Protein AF-A0A9P7GKT2-F1 (afdb_monomer_lite)

Foldseek 3Di:
DDDDDDDDDDDDPDPDDPPCPPPPQQFFQNFGAAPVDDFDQRDFDDDFWDFAPAKWWAKEKDWQKPAAEPVCLPDPPQQNGWIWIDTAIDRTDDPQTDGDDDDPDDFFAWWKFKDWPNHTQFIDGDHHRDGRDITGGGCPPPDADQEWIKMKMWTDGPPDIGIYIDTHHYHYDFDLLAQWFWMQRPSVRFIWTAFQLSPGDDTDGADADEDDDDDPDVVSVVVVLVVCSVVRHAYAAEPAVCLLPLVVLLVRLSVPRNRSRYAAYERHEACSGSVPPLCSLLQSLLSSQVSQRHPSPQGGGRHWYEYEHARNGSSCVSNCSSGPYYDYDDDDPPFPQQADPPSRGGDDSRHRDRD

Secondary structure (DSSP, 8-state):
--PPP---------------------EETTEES-TTSPP-----PPPPPPEEEEEEEE-EEEESEESB-GGGGG-S-TTTSEEEEEE-EEEE--TTEEE----SS----EEEEEEETTEEEEEEEE-TTEEEEEEE--GGGS---SSPEEEEEEEEETTEEEEEEEEE-BPPPPPTT-----EEETTTTEEEE--TTSS----EEE-EE-PPSPPSSHHHHHHHHHHHHHTTPEEEEE-TTTTT-HHHHHHHHHHHTT-TTEEEEEEEESTTTTT--TTHHHHHHHHHHHHTTS-SSS---SS-EEEEE-SSSSSHHHHHTT-SEEEE----TTS-TTEETTTTEE--SSS----

Radius of gyration: 26.33 Å; chains: 1; bounding box: 87×42×76 Å

Sequence (355 aa):
MPPIEIIPRPLSLILVGLLAVGSTAQTWCGKHYSPDLPVVPPGGNFPIPVRFDSPQIALRCSPAIRPYLPEDVASSDTTFASIIIDAPITYSGISNAVPIKLPSTTSTGLEVRVTIDGKTLTRGTVKLNSTKTLLPFSLRNLQPRKTPYDISCTASFSTQTFHATSSLSYLPNPPSTIGSVTKMDMRTGALLARPANGKGGPYTPVFPVHPIPSFGSLTALDLVLDEMQQAGLYLMYDMRGTYQNKTSVTEQVNRIKSRPNLLLWYTADEPDGTTDPLNATSISSNLIKSLDGGDGKGGVGYHPVSLVLNCQDYFFNEYTRGADIVMQDAYTIGNNATFSTVWNTVCTKDFGDCG

pLDDT: mean 88.75, std 17.33, range [24.06, 98.81]

Organism: NCBI:txid117069

InterPro domains:
  IPR017853 Glycoside hydrolase superfamily [SSF51445] (212-332)

Structure (mmCIF, N/CA/C/O backbone):
data_AF-A0A9P7GKT2-F1
#
_entry.id   AF-A0A9P7GKT2-F1
#
loop_
_atom_site.group_PDB
_atom_site.id
_atom_site.type_symbol
_atom_site.label_atom_id
_atom_site.label_alt_id
_atom_site.label_comp_id
_atom_site.label_asym_id
_atom_site.label_entity_id
_atom_site.label_seq_id
_atom_site.pdbx_PDB_ins_code
_atom_site.Cartn_x
_atom_site.Cartn_y
_atom_site.Cartn_z
_atom_site.occupancy
_atom_site.B_iso_or_equiv
_atom_site.auth_seq_id
_atom_site.auth_comp_id
_atom_site.auth_asym_id
_atom_site.auth_atom_id
_atom_site.pdbx_PDB_model_num
ATOM 1 N N . MET A 1 1 ? 59.720 -9.390 -40.507 1.00 31.70 1 MET A N 1
ATOM 2 C CA . MET A 1 1 ? 60.664 -8.305 -40.149 1.00 31.70 1 MET A CA 1
ATOM 3 C C . MET A 1 1 ? 60.838 -7.418 -41.377 1.00 31.70 1 MET A C 1
ATOM 5 O O . MET A 1 1 ? 60.950 -8.012 -42.442 1.00 31.70 1 MET A O 1
ATOM 9 N N . PRO A 1 2 ? 60.869 -6.076 -41.277 1.00 30.03 2 PRO A N 1
ATOM 10 C CA . PRO A 1 2 ? 61.033 -5.270 -40.068 1.00 30.03 2 PRO A CA 1
ATOM 11 C C . PRO A 1 2 ? 59.832 -4.344 -39.740 1.00 30.03 2 PRO A C 1
ATOM 13 O O . PRO A 1 2 ? 58.882 -4.263 -40.517 1.00 30.03 2 PRO A O 1
ATOM 16 N N . PRO A 1 3 ? 59.863 -3.723 -38.547 1.00 25.66 3 PRO A N 1
ATOM 17 C CA . PRO A 1 3 ? 58.794 -2.937 -37.934 1.00 25.66 3 PRO A CA 1
ATOM 18 C C . PRO A 1 3 ? 58.896 -1.450 -38.304 1.00 25.66 3 PRO A C 1
ATOM 20 O O . PRO A 1 3 ? 59.963 -0.984 -38.695 1.00 25.66 3 PRO A O 1
ATOM 23 N N . ILE A 1 4 ? 57.809 -0.693 -38.126 1.00 26.69 4 ILE A N 1
ATOM 24 C CA . ILE A 1 4 ? 57.892 0.772 -38.085 1.00 26.69 4 ILE A CA 1
ATOM 25 C C . ILE A 1 4 ? 58.096 1.204 -36.634 1.00 26.69 4 ILE A C 1
ATOM 27 O O . ILE A 1 4 ? 57.380 0.788 -35.724 1.00 26.69 4 ILE A O 1
ATOM 31 N N . GLU A 1 5 ? 59.150 1.995 -36.485 1.00 24.06 5 GLU A N 1
ATOM 32 C CA . GLU A 1 5 ? 59.769 2.515 -35.279 1.00 24.06 5 GLU A CA 1
ATOM 33 C C . GLU A 1 5 ? 58.838 3.397 -34.443 1.00 24.06 5 GLU A C 1
ATOM 35 O O . GLU A 1 5 ? 58.125 4.265 -34.945 1.00 24.06 5 GLU A O 1
ATOM 40 N N . ILE A 1 6 ? 58.946 3.221 -33.128 1.00 26.34 6 ILE A N 1
ATOM 41 C CA . ILE A 1 6 ? 58.543 4.203 -32.127 1.00 26.34 6 ILE A CA 1
ATOM 42 C C . ILE A 1 6 ? 59.765 5.097 -31.880 1.00 26.34 6 ILE A C 1
ATOM 44 O O . ILE A 1 6 ? 60.781 4.618 -31.378 1.00 26.34 6 ILE A O 1
ATOM 48 N N . ILE A 1 7 ? 59.667 6.390 -32.208 1.00 26.94 7 ILE A N 1
ATOM 49 C CA . ILE A 1 7 ? 60.637 7.417 -31.789 1.00 26.94 7 ILE A CA 1
ATOM 50 C C . ILE A 1 7 ? 60.059 8.177 -30.575 1.00 26.94 7 ILE A C 1
ATOM 52 O O . ILE A 1 7 ? 58.891 8.572 -30.612 1.00 26.94 7 ILE A O 1
ATOM 56 N N . PRO A 1 8 ? 60.842 8.385 -29.495 1.00 30.66 8 PRO A N 1
ATOM 57 C CA . PRO A 1 8 ? 60.352 8.800 -28.181 1.00 30.66 8 PRO A CA 1
ATOM 58 C C . PRO A 1 8 ? 60.332 10.323 -27.990 1.00 30.66 8 PRO A C 1
ATOM 60 O O . PRO A 1 8 ? 61.144 11.046 -28.567 1.00 30.66 8 PRO A O 1
ATOM 63 N N . ARG A 1 9 ? 59.460 10.806 -27.093 1.00 25.06 9 ARG A N 1
ATOM 64 C CA . ARG A 1 9 ? 59.492 12.153 -26.488 1.00 25.06 9 ARG A CA 1
ATOM 65 C C . ARG A 1 9 ? 58.853 12.124 -25.083 1.00 25.06 9 ARG A C 1
ATOM 67 O O . ARG A 1 9 ? 58.079 11.218 -24.799 1.00 25.06 9 ARG A O 1
ATOM 74 N N . PRO A 1 10 ? 59.245 13.047 -24.189 1.00 26.20 10 PRO A N 1
ATOM 75 C CA . PRO A 1 10 ? 60.141 12.824 -23.060 1.00 26.20 10 PRO A CA 1
ATOM 76 C C . PRO A 1 10 ? 59.413 12.493 -21.745 1.00 26.20 10 PRO A C 1
ATOM 78 O O . PRO A 1 10 ? 58.220 12.738 -21.592 1.00 26.20 10 PRO A O 1
ATOM 81 N N . LEU A 1 11 ? 60.173 11.977 -20.771 1.00 30.17 11 LEU A N 1
ATOM 82 C CA . LEU A 1 11 ? 59.743 11.810 -19.381 1.00 30.17 11 LEU A CA 1
ATOM 83 C C . LEU A 1 11 ? 59.282 13.156 -18.794 1.00 30.17 11 LEU A C 1
ATOM 85 O O . LEU A 1 11 ? 60.101 14.022 -18.487 1.00 30.17 11 LEU A O 1
ATOM 89 N N . SER A 1 12 ? 57.980 13.294 -18.560 1.00 27.69 12 SER A N 1
ATOM 90 C CA . SER A 1 12 ? 57.461 14.173 -17.516 1.00 27.69 12 SER A CA 1
ATOM 91 C C . SER A 1 12 ? 57.243 13.331 -16.264 1.00 27.69 12 SER A C 1
ATOM 93 O O . SER A 1 12 ? 56.413 12.424 -16.258 1.00 27.69 12 SER A O 1
ATOM 95 N N . LEU A 1 13 ? 57.999 13.627 -15.202 1.00 30.80 13 LEU A N 1
ATOM 96 C CA . LEU A 1 13 ? 57.676 13.172 -13.852 1.00 30.80 13 LEU A CA 1
ATOM 97 C C . LEU A 1 13 ? 56.303 13.748 -13.479 1.00 30.80 13 LEU A C 1
ATOM 99 O O . LEU A 1 13 ? 56.191 14.924 -13.140 1.00 30.80 13 LEU A O 1
ATOM 103 N N . ILE A 1 14 ? 55.264 12.920 -13.541 1.00 32.44 14 ILE A N 1
ATOM 104 C CA . ILE A 1 14 ? 54.004 13.187 -12.854 1.00 32.44 14 ILE A CA 1
ATOM 105 C C . ILE A 1 14 ? 54.087 12.458 -11.521 1.00 32.44 14 ILE A C 1
ATOM 107 O O . ILE A 1 14 ? 54.104 11.230 -11.455 1.00 32.44 14 ILE A O 1
ATOM 111 N N . LEU A 1 15 ? 54.187 13.248 -10.457 1.00 31.09 15 LEU A N 1
ATOM 112 C CA . LEU A 1 15 ? 54.040 12.809 -9.082 1.00 31.09 15 LEU A CA 1
ATOM 113 C C . LEU A 1 15 ? 52.613 12.258 -8.921 1.00 31.09 15 LEU A C 1
ATOM 115 O O . LEU A 1 15 ? 51.658 13.021 -8.786 1.00 31.09 15 LEU A O 1
ATOM 119 N N . VAL A 1 16 ? 52.452 10.936 -8.996 1.00 33.66 16 VAL A N 1
ATOM 120 C CA . VAL A 1 16 ? 51.185 10.271 -8.675 1.00 33.66 16 VAL A CA 1
ATOM 121 C C . VAL A 1 16 ? 51.013 10.348 -7.164 1.00 33.66 16 VAL A C 1
ATOM 123 O O . VAL A 1 16 ? 51.575 9.554 -6.413 1.00 33.66 16 VAL A O 1
ATOM 126 N N . GLY A 1 17 ? 50.244 11.333 -6.706 1.00 32.91 17 GLY A N 1
ATOM 127 C CA . GLY A 1 17 ? 49.605 11.233 -5.404 1.00 32.91 17 GLY A CA 1
ATOM 128 C C . GLY A 1 17 ? 48.661 10.037 -5.451 1.00 32.91 17 GLY A C 1
ATOM 129 O O . GLY A 1 17 ? 47.700 10.053 -6.220 1.00 32.91 17 GLY A O 1
ATOM 130 N N . LEU A 1 18 ? 48.943 8.993 -4.666 1.00 33.16 18 LEU A N 1
ATOM 131 C CA . LEU A 1 18 ? 47.962 7.952 -4.376 1.00 33.16 18 LEU A CA 1
ATOM 132 C C . LEU A 1 18 ? 46.788 8.610 -3.641 1.00 33.16 18 LEU A C 1
ATOM 134 O O . LEU A 1 18 ? 46.761 8.690 -2.415 1.00 33.16 18 LEU A O 1
ATOM 138 N N . LEU A 1 19 ? 45.798 9.079 -4.394 1.00 31.92 19 LEU A N 1
ATOM 139 C CA . LEU A 1 19 ? 44.436 9.096 -3.900 1.00 31.92 19 LEU A CA 1
ATOM 140 C C . LEU A 1 19 ? 44.004 7.635 -3.891 1.00 31.92 19 LEU A C 1
ATOM 142 O O . LEU A 1 19 ? 43.725 7.053 -4.938 1.00 31.92 19 LEU A O 1
ATOM 146 N N . ALA A 1 20 ? 44.011 7.031 -2.705 1.00 31.72 20 ALA A N 1
ATOM 147 C CA . ALA A 1 20 ? 43.281 5.804 -2.458 1.00 31.72 20 ALA A CA 1
ATOM 148 C C . ALA A 1 20 ? 41.798 6.102 -2.711 1.00 31.72 20 ALA A C 1
ATOM 150 O O . ALA A 1 20 ? 41.058 6.499 -1.815 1.00 31.72 20 ALA A O 1
ATOM 151 N N . VAL A 1 21 ? 41.371 5.958 -3.964 1.00 32.78 21 VAL A N 1
ATOM 152 C CA . VAL A 1 21 ? 39.971 5.726 -4.285 1.00 32.78 21 VAL A CA 1
ATOM 153 C C . VAL A 1 21 ? 39.705 4.339 -3.726 1.00 32.78 21 VAL A C 1
ATOM 155 O O . VAL A 1 21 ? 40.017 3.333 -4.360 1.00 32.78 21 VAL A O 1
ATOM 158 N N . GLY A 1 22 ? 39.256 4.278 -2.472 1.00 31.19 22 GLY A N 1
ATOM 159 C CA . GLY A 1 22 ? 38.760 3.032 -1.918 1.00 31.19 22 GLY A CA 1
ATOM 160 C C . GLY A 1 22 ? 37.707 2.513 -2.886 1.00 31.19 22 GLY A C 1
ATOM 161 O O . GLY A 1 22 ? 36.734 3.217 -3.155 1.00 31.19 22 GLY A O 1
ATOM 162 N N . SER A 1 23 ? 37.914 1.318 -3.448 1.00 36.62 23 SER A N 1
ATOM 163 C CA . SER A 1 23 ? 36.783 0.567 -3.984 1.00 36.62 23 SER A CA 1
ATOM 164 C C . SER A 1 23 ? 35.776 0.517 -2.851 1.00 36.62 23 SER A C 1
ATOM 166 O O . SER A 1 23 ? 36.084 -0.034 -1.792 1.00 36.62 23 SER A O 1
ATOM 168 N N . THR A 1 24 ? 34.619 1.154 -3.019 1.00 45.53 24 THR A N 1
ATOM 169 C CA . THR A 1 24 ? 33.505 0.913 -2.115 1.00 45.53 24 THR A CA 1
ATOM 170 C C . THR A 1 24 ? 33.197 -0.557 -2.291 1.00 45.53 24 THR A C 1
ATOM 172 O O . THR A 1 24 ? 32.684 -0.971 -3.330 1.00 45.53 24 THR A O 1
ATOM 175 N N . ALA A 1 25 ? 33.649 -1.356 -1.333 1.00 57.72 25 ALA A N 1
ATOM 176 C CA . ALA A 1 25 ? 33.368 -2.768 -1.299 1.00 57.72 25 ALA A CA 1
ATOM 177 C C . ALA A 1 25 ? 31.860 -2.932 -1.467 1.00 57.72 25 ALA A C 1
ATOM 179 O O . ALA A 1 25 ? 31.100 -2.354 -0.692 1.00 57.72 25 ALA A O 1
ATOM 180 N N . GLN A 1 26 ? 31.438 -3.641 -2.513 1.00 70.81 26 GLN A N 1
ATOM 181 C CA . GLN A 1 26 ? 30.019 -3.823 -2.768 1.00 70.81 26 GLN A CA 1
ATOM 182 C C . GLN A 1 26 ? 29.409 -4.563 -1.577 1.00 70.81 26 GLN A C 1
ATOM 184 O O . GLN A 1 26 ? 29.946 -5.574 -1.103 1.00 70.81 26 GLN A O 1
ATOM 189 N N . THR A 1 27 ? 28.342 -3.978 -1.049 1.00 80.50 27 THR A N 1
ATOM 190 C CA . THR A 1 27 ? 27.576 -4.515 0.066 1.00 80.50 27 THR A CA 1
ATOM 191 C C . THR A 1 27 ? 26.153 -4.786 -0.370 1.00 80.50 27 THR A C 1
ATOM 193 O O . THR A 1 27 ? 25.615 -4.028 -1.174 1.00 80.50 27 THR A O 1
ATOM 196 N N . TRP A 1 28 ? 25.539 -5.784 0.251 1.00 84.31 28 TRP A N 1
ATOM 197 C CA . TRP A 1 28 ? 24.109 -6.050 0.165 1.00 84.31 28 TRP A CA 1
ATOM 198 C C . TRP A 1 28 ? 23.532 -6.196 1.557 1.00 84.31 28 TRP A C 1
ATOM 200 O O . TRP A 1 28 ? 24.096 -6.925 2.375 1.00 84.31 28 TRP A O 1
ATOM 210 N N . CYS A 1 29 ? 22.479 -5.446 1.882 1.00 84.69 29 CYS A N 1
ATOM 211 C CA . CYS A 1 29 ? 21.975 -5.351 3.258 1.00 84.69 29 CYS A CA 1
ATOM 212 C C . CYS A 1 29 ? 23.074 -4.936 4.271 1.00 84.69 29 CYS A C 1
ATOM 214 O O . CYS A 1 29 ? 23.096 -5.387 5.420 1.00 84.69 29 CYS A O 1
ATOM 216 N N . GLY A 1 30 ? 24.058 -4.141 3.825 1.00 82.69 30 GLY A N 1
ATOM 217 C CA . GLY A 1 30 ? 25.243 -3.747 4.601 1.00 82.69 30 GLY A CA 1
ATOM 218 C C . GLY A 1 30 ? 26.343 -4.813 4.750 1.00 82.69 30 GLY A C 1
ATOM 219 O O . GLY A 1 30 ? 27.384 -4.521 5.336 1.00 82.69 30 GLY A O 1
ATOM 220 N N . LYS A 1 31 ? 26.156 -6.023 4.216 1.00 84.19 31 LYS A N 1
ATOM 221 C CA . LYS A 1 31 ? 27.100 -7.149 4.286 1.00 84.19 31 LYS A CA 1
ATOM 222 C C . LYS A 1 31 ? 27.997 -7.194 3.050 1.00 84.19 31 LYS A C 1
ATOM 224 O O . LYS A 1 31 ? 27.518 -6.995 1.940 1.00 84.19 31 LYS A O 1
ATOM 229 N N . HIS A 1 32 ? 29.284 -7.491 3.211 1.00 86.25 32 HIS A N 1
ATOM 230 C CA . HIS A 1 32 ? 30.224 -7.570 2.088 1.00 86.25 32 HIS A CA 1
ATOM 231 C C . HIS A 1 32 ? 30.106 -8.870 1.275 1.00 86.25 32 HIS A C 1
ATOM 233 O O . HIS A 1 32 ? 29.846 -9.947 1.813 1.00 86.25 32 HIS A O 1
ATOM 239 N N . TYR A 1 33 ? 30.377 -8.785 -0.032 1.00 84.00 33 TYR A N 1
ATOM 240 C CA . TYR A 1 33 ? 30.358 -9.950 -0.927 1.00 84.00 33 TYR A CA 1
ATOM 241 C C . TYR A 1 33 ? 31.567 -10.872 -0.812 1.00 84.00 33 TYR A C 1
ATOM 243 O O . TYR A 1 33 ? 31.411 -12.084 -0.955 1.00 84.00 33 TYR A O 1
ATOM 251 N N . SER A 1 34 ? 32.760 -10.314 -0.588 1.00 80.94 34 SER A N 1
ATOM 252 C CA . SER A 1 34 ? 34.011 -11.077 -0.592 1.00 80.94 34 SER A CA 1
ATOM 253 C C . SER A 1 34 ? 34.473 -11.422 0.827 1.00 80.94 34 SER A C 1
ATOM 255 O O . SER A 1 34 ? 34.453 -10.535 1.682 1.00 80.94 34 SER A O 1
ATOM 257 N N . PRO A 1 35 ? 34.960 -12.657 1.069 1.00 79.81 35 PRO A N 1
ATOM 258 C CA . PRO A 1 35 ? 35.576 -13.044 2.339 1.00 79.81 35 PRO A CA 1
ATOM 259 C C . PRO A 1 35 ? 36.895 -12.314 2.636 1.00 79.81 35 PRO A C 1
ATOM 261 O O . PRO A 1 35 ? 37.342 -12.316 3.779 1.00 79.81 35 PRO A O 1
ATOM 264 N N . ASP A 1 36 ? 37.512 -11.677 1.635 1.00 85.19 36 ASP A N 1
ATOM 265 C CA . ASP A 1 36 ? 38.731 -10.874 1.820 1.00 85.19 36 ASP A CA 1
ATOM 266 C C . ASP A 1 36 ? 38.447 -9.508 2.471 1.00 85.19 36 ASP A C 1
ATOM 268 O O . ASP A 1 36 ? 39.366 -8.759 2.810 1.00 85.19 36 ASP A O 1
ATOM 272 N N . LEU A 1 37 ? 37.168 -9.158 2.623 1.00 85.06 37 LEU A N 1
ATOM 273 C CA . LEU A 1 37 ? 36.716 -7.936 3.273 1.00 85.06 37 LEU A CA 1
ATOM 274 C C . LEU A 1 37 ? 36.336 -8.207 4.736 1.00 85.06 37 LEU A C 1
ATOM 276 O O . LEU A 1 37 ? 36.053 -9.346 5.106 1.00 85.06 37 LEU A O 1
ATOM 280 N N . PRO A 1 38 ? 36.307 -7.174 5.597 1.00 86.62 38 PRO A N 1
ATOM 281 C CA . PRO A 1 38 ? 35.875 -7.340 6.979 1.00 86.62 38 PRO A CA 1
ATOM 282 C C . PRO A 1 38 ? 34.460 -7.914 7.070 1.00 86.62 38 PRO A C 1
ATOM 284 O O . PRO A 1 38 ? 33.594 -7.580 6.269 1.00 86.62 38 PRO A O 1
ATOM 287 N N . VAL A 1 39 ? 34.190 -8.725 8.091 1.00 84.31 39 VAL A N 1
ATOM 288 C CA . VAL A 1 39 ? 32.812 -9.122 8.397 1.00 84.31 39 VAL A CA 1
ATOM 289 C C . VAL A 1 39 ? 32.059 -7.902 8.918 1.00 84.31 39 VAL A C 1
ATOM 291 O O . VAL A 1 39 ? 32.431 -7.327 9.943 1.00 84.31 39 VAL A O 1
ATOM 294 N N . VAL A 1 40 ? 30.967 -7.547 8.246 1.00 82.31 40 VAL A N 1
ATOM 295 C CA . VAL A 1 40 ? 29.944 -6.653 8.790 1.00 82.31 40 VAL A CA 1
ATOM 296 C C . VAL A 1 40 ? 28.764 -7.542 9.165 1.00 82.31 40 VAL A C 1
ATOM 298 O O . VAL A 1 40 ? 28.146 -8.106 8.260 1.00 82.31 40 VAL A O 1
ATOM 301 N N . PRO A 1 41 ? 28.468 -7.733 10.469 1.00 70.94 41 PRO A N 1
ATOM 302 C CA . PRO A 1 41 ? 27.333 -8.544 10.883 1.00 70.94 41 PRO A CA 1
ATOM 303 C C . PRO A 1 41 ? 26.072 -8.052 10.168 1.00 70.94 41 PRO A C 1
ATOM 305 O O . PRO A 1 41 ? 25.760 -6.862 10.286 1.00 70.94 41 PRO A O 1
ATOM 308 N N . PRO A 1 42 ? 25.363 -8.915 9.416 1.00 64.31 42 PRO A N 1
ATOM 309 C CA . PRO A 1 42 ? 24.182 -8.477 8.699 1.00 64.31 42 PRO A CA 1
ATOM 310 C C . PRO A 1 42 ? 23.162 -7.958 9.709 1.00 64.31 42 PRO A C 1
ATOM 312 O O . PRO A 1 42 ? 22.799 -8.638 10.677 1.00 64.31 42 PRO A O 1
ATOM 315 N N . GLY A 1 43 ? 22.742 -6.715 9.494 1.00 67.56 43 GLY A N 1
ATOM 316 C CA . GLY A 1 43 ? 21.609 -6.144 10.195 1.00 67.56 43 GLY A CA 1
ATOM 317 C C . GLY A 1 43 ? 20.308 -6.800 9.742 1.00 67.56 43 GLY A C 1
ATOM 318 O O . GLY A 1 43 ? 20.283 -7.757 8.972 1.00 67.56 43 GLY A O 1
ATOM 319 N N . GLY A 1 44 ? 19.200 -6.260 10.227 1.00 71.50 44 GLY A N 1
ATOM 320 C CA . GLY A 1 44 ? 17.898 -6.605 9.692 1.00 71.50 44 GLY A CA 1
ATOM 321 C C . GLY A 1 44 ? 17.356 -7.970 10.079 1.00 71.50 44 GLY A C 1
ATOM 322 O O . GLY A 1 44 ? 16.630 -8.572 9.311 1.00 71.50 44 GLY A O 1
ATOM 323 N N . ASN A 1 45 ? 17.627 -8.449 11.288 1.00 76.31 45 ASN A N 1
ATOM 324 C CA . ASN A 1 45 ? 16.706 -9.408 11.891 1.00 76.31 45 ASN A CA 1
ATOM 325 C C . ASN A 1 45 ? 15.583 -8.625 12.568 1.00 76.31 45 ASN A C 1
ATOM 327 O O . ASN A 1 45 ? 15.879 -7.714 13.343 1.00 76.31 45 ASN A O 1
ATOM 331 N N . PHE A 1 46 ? 14.326 -9.017 12.346 1.00 82.62 46 PHE A N 1
ATOM 332 C CA . PHE A 1 46 ? 13.227 -8.453 13.126 1.00 82.62 46 PHE A CA 1
ATOM 333 C C . PHE A 1 46 ? 13.468 -8.717 14.620 1.00 82.62 46 PHE A C 1
ATOM 335 O O . PHE A 1 46 ? 13.805 -9.849 14.995 1.00 82.62 46 PHE A O 1
ATOM 342 N N . PRO A 1 47 ? 13.281 -7.715 15.496 1.00 83.12 47 PRO A N 1
ATOM 343 C CA . PRO A 1 47 ? 13.429 -7.922 16.924 1.00 83.12 47 PRO A CA 1
ATOM 344 C C . PRO A 1 47 ? 12.399 -8.941 17.414 1.00 83.12 47 PRO A C 1
ATOM 346 O O . PRO A 1 47 ? 11.230 -8.910 17.022 1.00 83.12 47 PRO A O 1
ATOM 349 N N . ILE A 1 48 ? 12.820 -9.829 18.317 1.00 88.06 48 ILE A N 1
ATOM 350 C CA . ILE A 1 48 ? 11.890 -10.731 19.001 1.00 88.06 48 ILE A CA 1
ATOM 351 C C . ILE A 1 48 ? 10.924 -9.863 19.821 1.00 88.06 48 ILE A C 1
ATOM 353 O O . ILE A 1 48 ? 11.384 -9.095 20.672 1.00 88.06 48 ILE A O 1
ATOM 357 N N . PRO A 1 49 ? 9.598 -9.975 19.610 1.00 90.81 49 PRO A N 1
ATOM 358 C CA . PRO A 1 49 ? 8.631 -9.213 20.384 1.00 90.81 49 PRO A CA 1
ATOM 359 C C . PRO A 1 49 ? 8.787 -9.458 21.887 1.00 90.81 49 PRO A C 1
ATOM 361 O O . PRO A 1 49 ? 8.880 -10.605 22.334 1.00 90.81 49 PRO A O 1
ATOM 364 N N . VAL A 1 50 ? 8.757 -8.381 22.678 1.00 94.00 50 VAL A N 1
ATOM 365 C CA . VAL A 1 50 ? 8.726 -8.462 24.148 1.00 94.00 50 VAL A CA 1
ATOM 366 C C . VAL A 1 50 ? 7.529 -9.308 24.584 1.00 94.00 50 VAL A C 1
ATOM 368 O O . VAL A 1 50 ? 6.451 -9.196 24.005 1.00 94.00 50 VAL A O 1
ATOM 371 N N . ARG A 1 51 ? 7.693 -10.154 25.603 1.00 97.19 51 ARG A N 1
ATOM 372 C CA . ARG A 1 51 ? 6.584 -10.909 26.202 1.00 97.19 51 ARG A CA 1
ATOM 373 C C . ARG A 1 51 ? 6.083 -10.227 27.469 1.00 97.19 51 ARG A C 1
ATOM 375 O O . ARG A 1 51 ? 6.869 -9.643 28.207 1.00 97.19 51 ARG A O 1
ATOM 382 N N . PHE A 1 52 ? 4.783 -10.331 27.713 1.00 96.56 52 PHE A N 1
ATOM 383 C CA . PHE A 1 52 ? 4.121 -9.796 28.897 1.00 96.56 52 PHE A CA 1
ATOM 384 C C . PHE A 1 52 ? 3.472 -10.922 29.698 1.00 96.56 52 PHE A C 1
ATOM 386 O O . PHE A 1 52 ? 2.892 -11.834 29.115 1.00 96.56 52 PHE A O 1
ATOM 393 N N . ASP A 1 53 ? 3.483 -10.806 31.026 1.00 96.69 53 ASP A N 1
ATOM 394 C CA . ASP A 1 53 ? 2.796 -11.749 31.925 1.00 96.69 53 ASP A CA 1
ATOM 395 C C . ASP A 1 53 ? 1.296 -11.439 32.082 1.00 96.69 53 ASP A C 1
ATOM 397 O O . ASP A 1 53 ? 0.536 -12.212 32.663 1.00 96.69 53 ASP A O 1
ATOM 401 N N . SER A 1 54 ? 0.849 -10.291 31.562 1.00 95.56 54 SER A N 1
ATOM 402 C CA . SER A 1 54 ? -0.536 -9.819 31.631 1.00 95.56 54 SER A CA 1
ATOM 403 C C . SER A 1 54 ? -1.092 -9.517 30.236 1.00 95.56 54 SER A C 1
ATOM 405 O O . SER A 1 54 ? -0.330 -9.112 29.348 1.00 95.56 54 SER A O 1
ATOM 407 N N . PRO A 1 55 ? -2.410 -9.697 30.021 1.00 95.88 55 PRO A N 1
ATOM 408 C CA . PRO A 1 55 ? -3.015 -9.501 28.713 1.00 95.88 55 PRO A CA 1
ATOM 409 C C . PRO A 1 55 ? -2.919 -8.040 28.267 1.00 95.88 55 PRO A C 1
ATOM 411 O O . PRO A 1 55 ? -3.205 -7.105 29.020 1.00 95.88 55 PRO A O 1
ATOM 414 N N . GLN A 1 56 ? -2.559 -7.862 27.002 1.00 97.31 56 GLN A N 1
ATOM 415 C CA . GLN A 1 56 ? -2.595 -6.591 26.293 1.00 97.31 56 GLN A CA 1
ATOM 416 C C . GLN A 1 56 ? -3.713 -6.621 25.251 1.00 97.31 56 GLN A C 1
ATOM 418 O O . GLN A 1 56 ? -4.042 -7.681 24.724 1.00 97.31 56 GLN A O 1
ATOM 423 N N . ILE A 1 57 ? -4.257 -5.460 24.905 1.00 96.69 57 ILE A N 1
ATOM 424 C CA . ILE A 1 57 ? -5.117 -5.266 23.736 1.00 96.69 57 ILE A CA 1
ATOM 425 C C . ILE A 1 57 ? -4.375 -4.414 22.711 1.00 96.69 57 ILE A C 1
ATOM 427 O O . ILE A 1 57 ? -3.773 -3.406 23.073 1.00 96.69 57 ILE A O 1
ATOM 431 N N . ALA A 1 58 ? -4.430 -4.794 21.436 1.00 96.94 58 ALA A N 1
ATOM 432 C CA . ALA A 1 58 ? -3.870 -3.990 20.350 1.00 96.94 58 ALA A CA 1
ATOM 433 C C . ALA A 1 58 ? -4.981 -3.500 19.421 1.00 96.94 58 ALA A C 1
ATOM 435 O O . ALA A 1 58 ? -5.266 -4.126 18.403 1.00 96.94 58 ALA A O 1
ATOM 436 N N . LEU A 1 59 ? -5.627 -2.388 19.785 1.00 97.88 59 LEU A N 1
ATOM 437 C CA . LEU A 1 59 ? -6.675 -1.799 18.953 1.00 97.88 59 LEU A CA 1
ATOM 438 C C . LEU A 1 59 ? -6.075 -1.323 17.625 1.00 97.88 59 LEU A C 1
ATOM 440 O O . LEU A 1 59 ? -5.095 -0.579 17.612 1.00 97.88 59 LEU A O 1
ATOM 444 N N . ARG A 1 60 ? -6.680 -1.703 16.504 1.00 97.44 60 ARG A N 1
ATOM 445 C CA . ARG A 1 60 ? -6.335 -1.169 15.181 1.00 97.44 60 ARG A CA 1
ATOM 446 C C . ARG A 1 60 ? -7.604 -0.836 14.430 1.00 97.44 60 ARG A C 1
ATOM 448 O O . ARG A 1 60 ? -8.639 -1.471 14.629 1.00 97.44 60 ARG A O 1
ATOM 455 N N . CYS A 1 61 ? -7.509 0.155 13.556 1.00 97.44 61 CYS A N 1
ATOM 456 C CA . CYS A 1 61 ? -8.586 0.452 12.638 1.00 97.44 61 CYS A CA 1
ATOM 457 C C . CYS A 1 61 ? -8.068 0.881 11.271 1.00 97.44 61 CYS A C 1
ATOM 459 O O . CYS A 1 61 ? -7.004 1.487 11.152 1.00 97.44 61 CYS A O 1
ATOM 461 N N . SER A 1 62 ? -8.819 0.544 10.228 1.00 97.06 62 SER A N 1
ATOM 462 C CA . SER A 1 62 ? -8.497 0.916 8.852 1.00 97.06 62 SER A CA 1
ATOM 463 C C . SER A 1 62 ? -9.766 0.911 8.000 1.00 97.06 62 SER A C 1
ATOM 465 O O . SER A 1 62 ? -10.661 0.106 8.267 1.00 97.06 62 SER A O 1
ATOM 467 N N . PRO A 1 63 ? -9.905 1.783 6.991 1.00 97.81 63 PRO A N 1
ATOM 468 C CA . PRO A 1 63 ? -10.999 1.660 6.038 1.00 97.81 63 PRO A CA 1
ATOM 469 C C . PRO A 1 63 ? -10.937 0.329 5.276 1.00 97.81 63 PRO A C 1
ATOM 471 O O . PRO A 1 63 ? -9.862 -0.154 4.936 1.00 97.81 63 PRO A O 1
ATOM 474 N N . ALA A 1 64 ? -12.100 -0.248 4.975 1.00 97.88 64 ALA A N 1
ATOM 475 C CA . ALA A 1 64 ? -12.192 -1.511 4.247 1.00 97.88 64 ALA A CA 1
ATOM 476 C C . ALA A 1 64 ? -11.674 -1.417 2.806 1.00 97.88 64 ALA A C 1
ATOM 478 O O . ALA A 1 64 ? -11.083 -2.370 2.309 1.00 97.88 64 ALA A O 1
ATOM 479 N N . ILE A 1 65 ? -11.872 -0.270 2.157 1.00 98.19 65 ILE A N 1
ATOM 480 C CA . ILE A 1 65 ? -11.458 -0.009 0.780 1.00 98.19 65 ILE A CA 1
ATOM 481 C C . ILE A 1 65 ? -10.527 1.203 0.741 1.00 98.19 65 ILE A C 1
ATOM 483 O O . ILE A 1 65 ? -10.750 2.198 1.439 1.00 98.19 65 ILE A O 1
ATOM 487 N N . ARG A 1 66 ? -9.498 1.139 -0.109 1.00 97.06 66 ARG A N 1
ATOM 488 C CA . ARG A 1 66 ? -8.556 2.239 -0.352 1.00 97.06 66 ARG A CA 1
ATOM 489 C C . ARG A 1 66 ? -8.213 2.350 -1.850 1.00 97.06 66 ARG A C 1
ATOM 491 O O . ARG A 1 66 ? -7.606 1.411 -2.357 1.00 97.06 66 ARG A O 1
ATOM 498 N N . PRO A 1 67 ? -8.516 3.464 -2.550 1.00 98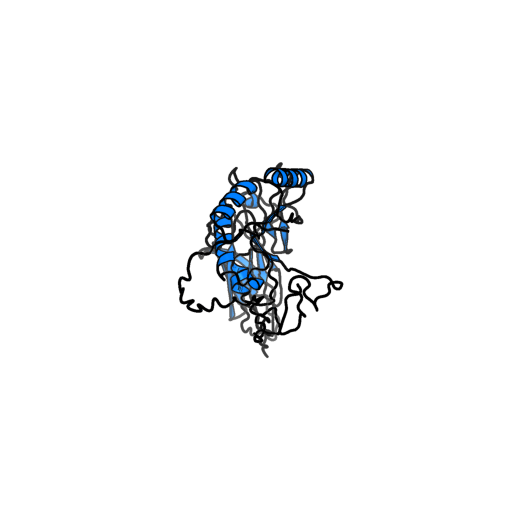.19 67 PRO A N 1
ATOM 499 C CA . PRO A 1 67 ? -9.358 4.590 -2.137 1.00 98.19 67 PRO A CA 1
ATOM 500 C C . PRO A 1 67 ? -10.861 4.345 -2.379 1.00 98.19 67 PRO A C 1
ATOM 502 O O . PRO A 1 67 ? -11.263 3.564 -3.248 1.00 98.19 67 PRO A O 1
ATOM 505 N N . TYR A 1 68 ? -11.699 5.093 -1.660 1.00 98.50 68 TYR A N 1
ATOM 506 C CA . TYR A 1 68 ? -13.086 5.322 -2.069 1.00 98.50 68 TYR A CA 1
ATOM 507 C C . TYR A 1 68 ? -13.159 6.381 -3.180 1.00 98.50 68 TYR A C 1
ATOM 509 O O . TYR A 1 68 ? -12.317 7.279 -3.248 1.00 98.50 68 TYR A O 1
ATOM 517 N N . LEU A 1 69 ? -14.200 6.298 -4.008 1.00 98.38 69 LEU A N 1
ATOM 518 C CA . LEU A 1 69 ? -14.548 7.220 -5.092 1.00 98.38 69 LEU A CA 1
ATOM 519 C C . LEU A 1 69 ? -16.010 7.677 -4.969 1.00 98.38 69 LEU A C 1
ATOM 521 O O . LEU A 1 69 ? -16.801 6.996 -4.314 1.00 98.38 69 LEU A O 1
ATOM 525 N N . PRO A 1 70 ? -16.417 8.800 -5.594 1.00 98.06 70 PRO A N 1
ATOM 526 C CA . PRO A 1 70 ? -17.780 9.329 -5.473 1.00 98.06 70 PRO A CA 1
ATOM 527 C C . PRO A 1 70 ? -18.876 8.336 -5.878 1.00 98.06 70 PRO A C 1
ATOM 529 O O . PRO A 1 70 ? -19.958 8.334 -5.296 1.00 98.06 70 PRO A O 1
ATOM 532 N N . GLU A 1 71 ? -18.588 7.455 -6.834 1.00 96.19 71 GLU A N 1
ATOM 533 C CA . GLU A 1 71 ? -19.490 6.378 -7.255 1.00 96.19 71 GLU A CA 1
ATOM 534 C C . GLU A 1 71 ? -19.804 5.356 -6.148 1.00 96.19 71 GLU A C 1
ATOM 536 O O . GLU A 1 71 ? -20.888 4.773 -6.145 1.00 96.19 71 GLU A O 1
ATOM 541 N N . ASP A 1 72 ? -18.926 5.198 -5.154 1.00 97.38 72 ASP A N 1
ATOM 542 C CA . ASP A 1 72 ? -19.120 4.245 -4.055 1.00 97.38 72 ASP A CA 1
ATOM 543 C C . ASP A 1 72 ? -20.243 4.672 -3.096 1.00 97.38 72 ASP A C 1
ATOM 545 O O . ASP A 1 72 ? -20.773 3.851 -2.347 1.00 97.38 72 ASP A O 1
ATOM 549 N N . VAL A 1 73 ? -20.658 5.946 -3.133 1.00 96.25 73 VAL A N 1
ATOM 550 C CA . VAL A 1 73 ? -21.815 6.459 -2.373 1.00 96.25 73 VAL A CA 1
ATOM 551 C C . VAL A 1 73 ? -23.104 5.706 -2.730 1.00 96.25 73 VAL A C 1
ATOM 553 O O . VAL A 1 73 ? -24.022 5.619 -1.909 1.00 96.25 73 VAL A O 1
ATOM 556 N N . ALA A 1 74 ? -23.181 5.188 -3.957 1.00 91.62 74 ALA A N 1
ATOM 557 C CA . ALA A 1 74 ? -24.327 4.457 -4.481 1.00 91.62 74 ALA A CA 1
ATOM 558 C C . ALA A 1 74 ? -24.211 2.930 -4.313 1.00 91.62 74 ALA A C 1
ATOM 560 O O . ALA A 1 74 ? -25.068 2.213 -4.827 1.00 91.62 74 ALA A O 1
ATOM 561 N N . SER A 1 75 ? -23.185 2.423 -3.614 1.00 91.62 75 SER A N 1
ATOM 562 C CA . SER A 1 75 ? -23.025 0.981 -3.397 1.00 91.62 75 SER A CA 1
ATOM 563 C C . SER A 1 75 ? -24.249 0.377 -2.702 1.00 91.62 75 SER A C 1
ATOM 565 O O . SER A 1 75 ? -24.731 0.896 -1.694 1.00 91.62 75 SER A O 1
ATOM 567 N N . SER A 1 76 ? -24.738 -0.746 -3.232 1.00 89.50 76 SER A N 1
ATOM 568 C CA . SER A 1 76 ? -25.805 -1.541 -2.616 1.00 89.50 76 SER A CA 1
ATOM 569 C C . SER A 1 76 ? -25.300 -2.443 -1.486 1.00 89.50 76 SER A C 1
ATOM 571 O O . SER A 1 76 ? -26.100 -2.918 -0.683 1.00 89.50 76 SER A O 1
ATOM 573 N N . ASP A 1 77 ? -23.989 -2.694 -1.418 1.00 92.75 77 ASP A N 1
ATOM 574 C CA . ASP A 1 77 ? -23.361 -3.404 -0.303 1.00 92.75 77 ASP A CA 1
ATOM 575 C C . ASP A 1 77 ? -23.164 -2.427 0.861 1.00 92.75 77 ASP A C 1
ATOM 577 O O . ASP A 1 77 ? -22.269 -1.577 0.852 1.00 92.75 77 ASP A O 1
ATOM 581 N N . THR A 1 78 ? -24.001 -2.571 1.889 1.00 88.38 78 THR A N 1
ATOM 582 C CA . THR A 1 78 ? -23.978 -1.736 3.098 1.00 88.38 78 THR A CA 1
ATOM 583 C C . THR A 1 78 ? -22.698 -1.893 3.913 1.00 88.38 78 THR A C 1
ATOM 585 O O . THR A 1 78 ? -22.437 -1.072 4.788 1.00 88.38 78 THR A O 1
ATOM 588 N N . THR A 1 79 ? -21.885 -2.912 3.630 1.00 91.69 79 THR A N 1
ATOM 589 C CA . THR A 1 79 ? -20.599 -3.157 4.286 1.00 91.69 79 THR A CA 1
ATOM 590 C C . THR A 1 79 ? -19.405 -2.676 3.463 1.00 91.69 79 THR A C 1
ATOM 592 O O . THR A 1 79 ? -18.284 -2.681 3.977 1.00 91.69 79 THR A O 1
ATOM 595 N N . PHE A 1 80 ? -19.620 -2.212 2.225 1.00 95.44 80 PHE A N 1
ATOM 596 C CA . PHE A 1 80 ? -18.552 -1.752 1.336 1.00 95.44 80 PHE A CA 1
ATOM 597 C C . PHE A 1 80 ? -17.776 -0.578 1.943 1.00 95.44 80 PHE A C 1
ATOM 599 O O . PHE A 1 80 ? -16.554 -0.631 2.072 1.00 95.44 80 PHE A O 1
ATOM 606 N N . ALA A 1 81 ? -18.498 0.460 2.376 1.00 97.56 81 ALA A N 1
ATOM 607 C CA . ALA A 1 81 ? -17.939 1.565 3.144 1.00 97.56 81 ALA A CA 1
ATOM 608 C C . ALA A 1 81 ? -17.964 1.223 4.638 1.00 97.56 81 ALA A C 1
ATOM 610 O O . ALA A 1 81 ? -18.928 1.511 5.346 1.00 97.56 81 ALA A O 1
ATOM 611 N N . SER A 1 82 ? -16.892 0.594 5.117 1.00 98.25 82 SER A N 1
ATOM 612 C CA . SER A 1 82 ? -16.733 0.227 6.527 1.00 98.25 82 SER A CA 1
ATOM 613 C C . SER A 1 82 ? -15.364 0.608 7.067 1.00 98.25 82 SER A C 1
ATOM 615 O O . SER A 1 82 ? -14.392 0.741 6.320 1.00 98.25 82 SER A O 1
ATOM 617 N N . ILE A 1 83 ? -15.286 0.739 8.387 1.00 98.56 83 ILE A N 1
ATOM 618 C CA . ILE A 1 83 ? -14.031 0.695 9.129 1.00 98.56 83 ILE A CA 1
ATOM 619 C C . ILE A 1 83 ? -13.864 -0.722 9.672 1.00 98.56 83 ILE A C 1
ATOM 621 O O . ILE A 1 83 ? -14.741 -1.234 10.365 1.00 98.56 83 ILE A O 1
ATOM 625 N N . ILE A 1 84 ? -12.746 -1.354 9.340 1.00 98.38 84 ILE A N 1
ATOM 626 C CA . ILE A 1 84 ? -12.304 -2.614 9.925 1.00 98.38 84 ILE A CA 1
ATOM 627 C C . ILE A 1 84 ? -11.727 -2.301 11.302 1.00 98.38 84 ILE A C 1
ATOM 629 O O . ILE A 1 84 ? -10.857 -1.439 11.411 1.00 98.38 84 ILE A O 1
ATOM 633 N N . ILE A 1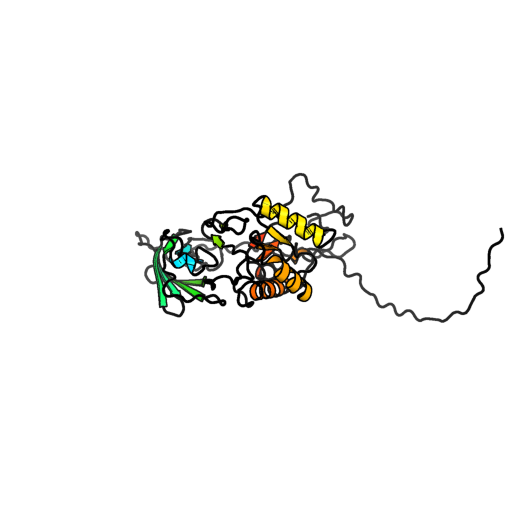 85 ? -12.200 -2.993 12.335 1.00 98.31 85 ILE A N 1
ATOM 634 C CA . ILE A 1 85 ? -11.683 -2.915 13.698 1.00 98.31 85 ILE A CA 1
ATOM 635 C C . ILE A 1 85 ? -11.080 -4.263 14.086 1.00 98.31 85 ILE A C 1
ATOM 637 O O . ILE A 1 85 ? -11.764 -5.292 14.059 1.00 98.31 85 ILE A O 1
ATOM 641 N N . ASP A 1 86 ? -9.820 -4.221 14.511 1.00 97.56 86 ASP A N 1
ATOM 642 C CA . ASP A 1 86 ? -9.149 -5.331 15.178 1.00 97.56 86 ASP A CA 1
ATOM 643 C C . ASP A 1 86 ? -8.953 -4.989 16.654 1.00 97.56 86 ASP A C 1
ATOM 645 O O . ASP A 1 86 ? -8.506 -3.894 17.002 1.00 97.56 86 ASP A O 1
ATOM 649 N N . ALA A 1 87 ? -9.270 -5.945 17.521 1.00 96.56 87 ALA A N 1
ATOM 650 C CA . ALA A 1 87 ? -9.076 -5.857 18.961 1.00 96.56 87 ALA A CA 1
ATOM 651 C C . ALA A 1 87 ? -8.530 -7.178 19.547 1.00 96.56 87 ALA A C 1
ATOM 653 O O . ALA A 1 87 ? -9.144 -7.750 20.458 1.00 96.56 87 ALA A O 1
ATOM 654 N N . PRO A 1 88 ? -7.408 -7.710 19.023 1.00 96.31 88 PRO A N 1
ATOM 655 C CA . PRO A 1 88 ? -6.790 -8.921 19.545 1.00 96.31 88 PRO A CA 1
ATOM 656 C C . PRO A 1 88 ? -6.313 -8.724 20.985 1.00 96.31 88 PRO A C 1
ATOM 658 O O . PRO A 1 88 ? -5.805 -7.656 21.345 1.00 96.31 88 PRO A O 1
ATOM 661 N N . ILE A 1 89 ? -6.432 -9.789 21.779 1.00 95.56 89 ILE A N 1
ATOM 662 C CA . ILE A 1 89 ? -5.754 -9.909 23.069 1.00 95.56 89 ILE A CA 1
ATOM 663 C C . ILE A 1 89 ? -4.434 -10.638 22.837 1.00 95.56 89 ILE A C 1
ATOM 665 O O . ILE A 1 89 ? -4.400 -11.689 22.203 1.00 95.56 89 ILE A O 1
ATOM 669 N N . THR A 1 90 ? -3.339 -10.072 23.331 1.00 95.75 90 THR A N 1
ATOM 670 C CA . THR A 1 90 ? -1.983 -10.573 23.092 1.00 95.75 90 THR A CA 1
ATOM 671 C C . THR A 1 90 ? -1.143 -10.538 24.363 1.00 95.75 90 THR A C 1
ATOM 673 O O . THR A 1 90 ? -1.360 -9.715 25.248 1.00 95.75 90 THR A O 1
ATOM 676 N N . TYR A 1 91 ? -0.153 -11.423 24.425 1.00 96.88 91 TYR A N 1
ATOM 677 C CA . TYR A 1 91 ? 0.904 -11.444 25.443 1.00 96.88 91 TYR A CA 1
ATOM 678 C C . TYR A 1 91 ? 2.268 -11.094 24.833 1.00 96.88 91 TYR A C 1
ATOM 680 O O . TYR A 1 91 ? 3.312 -11.292 25.447 1.00 96.88 91 TYR A O 1
ATOM 688 N N . SER A 1 92 ? 2.275 -10.605 23.592 1.00 95.50 92 SER A N 1
ATOM 689 C CA . SER A 1 92 ? 3.469 -10.192 22.860 1.00 95.50 92 SER A CA 1
ATOM 690 C C . SER A 1 92 ? 3.365 -8.730 22.435 1.00 95.50 92 SER A C 1
ATOM 692 O O . SER A 1 92 ? 2.291 -8.259 22.054 1.00 95.50 92 SER A O 1
ATOM 694 N N . GLY A 1 93 ? 4.497 -8.032 22.488 1.00 93.50 93 GLY A N 1
ATOM 695 C CA . GLY A 1 93 ? 4.684 -6.646 22.082 1.00 93.50 93 GLY A CA 1
ATOM 696 C C . GLY A 1 93 ? 4.507 -6.482 20.586 1.00 93.50 93 GLY A C 1
ATOM 697 O O . GLY A 1 93 ? 5.454 -6.611 19.822 1.00 93.50 93 GLY A O 1
ATOM 698 N N . ILE A 1 94 ? 3.277 -6.191 20.181 1.00 92.31 94 ILE A N 1
ATOM 699 C CA . ILE A 1 94 ? 2.939 -5.782 18.819 1.00 92.31 94 ILE A CA 1
ATOM 700 C C . ILE A 1 94 ? 2.579 -4.299 18.805 1.00 92.31 94 ILE A C 1
ATOM 702 O O . ILE A 1 94 ? 2.262 -3.714 19.842 1.00 92.31 94 ILE A O 1
ATOM 706 N N . SER A 1 95 ? 2.590 -3.696 17.614 1.00 90.88 95 SER A N 1
ATOM 707 C CA . SER A 1 95 ? 2.208 -2.292 17.451 1.00 90.88 95 SER A CA 1
ATOM 708 C C . SER A 1 95 ? 0.840 -2.007 18.083 1.00 90.88 95 SER A C 1
ATOM 710 O O . SER A 1 95 ? -0.129 -2.738 17.835 1.00 90.88 95 SER A O 1
ATOM 712 N N . ASN A 1 96 ? 0.811 -0.943 18.891 1.00 94.88 96 ASN A N 1
ATOM 713 C CA . ASN A 1 96 ? -0.323 -0.438 19.664 1.00 94.88 96 ASN A CA 1
ATOM 714 C C . ASN A 1 96 ? -0.865 -1.364 20.776 1.00 94.88 96 ASN A C 1
ATOM 716 O O . ASN A 1 96 ? -1.989 -1.172 21.234 1.00 94.88 96 ASN A O 1
ATOM 720 N N . ALA A 1 97 ? -0.099 -2.372 21.210 1.00 96.31 97 ALA A N 1
ATOM 721 C CA . ALA A 1 97 ? -0.475 -3.210 22.348 1.00 96.31 97 ALA A CA 1
ATOM 722 C C . ALA A 1 97 ? -0.347 -2.445 23.676 1.00 96.31 97 ALA A C 1
ATOM 724 O O . ALA A 1 97 ? 0.720 -1.918 23.989 1.00 96.31 97 ALA A O 1
ATOM 725 N N . VAL A 1 98 ? -1.423 -2.413 24.465 1.00 97.00 98 VAL A N 1
ATOM 726 C CA . VAL A 1 98 ? -1.475 -1.751 25.778 1.00 97.00 98 VAL A CA 1
ATOM 727 C C . VAL A 1 98 ? -2.215 -2.601 26.821 1.00 97.00 98 VAL A C 1
ATOM 729 O O . VAL A 1 98 ? -3.064 -3.412 26.440 1.00 97.00 98 VAL A O 1
ATOM 732 N N . PRO A 1 99 ? -1.958 -2.426 28.134 1.00 96.75 99 PRO A N 1
ATOM 733 C CA . PRO A 1 99 ? -2.536 -3.302 29.153 1.00 96.75 99 PRO A CA 1
ATOM 734 C C . PRO A 1 99 ? -4.064 -3.220 29.233 1.00 96.75 99 PRO A C 1
ATOM 736 O O . PRO A 1 99 ? -4.644 -2.131 29.281 1.00 96.75 99 PRO A O 1
ATOM 739 N N . ILE A 1 100 ? -4.727 -4.373 29.353 1.00 94.69 100 ILE A N 1
ATOM 740 C CA . ILE A 1 100 ? -6.177 -4.473 29.572 1.00 94.69 100 ILE A CA 1
ATOM 741 C C . ILE A 1 100 ? -6.486 -5.310 30.815 1.00 94.69 100 ILE A C 1
ATOM 743 O O . ILE A 1 100 ? -5.906 -6.367 31.043 1.00 94.69 100 ILE A O 1
ATOM 747 N N . LYS A 1 101 ? -7.423 -4.837 31.638 1.00 92.62 101 LYS A N 1
ATOM 748 C CA . LYS A 1 101 ? -7.929 -5.548 32.812 1.00 92.62 101 LYS A CA 1
ATOM 749 C C . LYS A 1 101 ? -9.200 -6.283 32.417 1.00 92.62 101 LYS A C 1
ATOM 751 O O . LYS A 1 101 ? -10.235 -5.661 32.201 1.00 92.62 101 LYS A O 1
ATOM 756 N N . LEU A 1 102 ? -9.123 -7.605 32.330 1.00 88.44 102 LEU A N 1
ATOM 757 C CA . LEU A 1 102 ? -10.268 -8.450 31.999 1.00 88.44 102 LEU A CA 1
ATOM 758 C C . LEU A 1 102 ? -11.017 -8.826 33.295 1.00 88.44 102 LEU A C 1
ATOM 760 O O . LEU A 1 102 ? -10.403 -9.427 34.179 1.00 88.44 102 LEU A O 1
ATOM 764 N N . PRO A 1 103 ? -12.302 -8.457 33.462 1.00 77.25 103 PRO A N 1
ATOM 765 C CA . PRO A 1 103 ? -13.083 -8.863 34.628 1.00 77.25 103 PRO A CA 1
ATOM 766 C C . PRO A 1 103 ? -13.389 -10.370 34.607 1.00 77.25 103 PRO A C 1
ATOM 768 O O . PRO A 1 103 ? -13.431 -11.000 33.555 1.00 77.25 103 PRO A O 1
ATOM 771 N N . SER A 1 104 ? -13.649 -10.943 35.786 1.00 65.88 104 SER A N 1
ATOM 772 C CA . SER A 1 104 ? -13.992 -12.363 35.985 1.00 65.88 104 SER A CA 1
ATOM 773 C C . SER A 1 104 ? -15.400 -12.751 35.509 1.00 65.88 104 SER A C 1
ATOM 775 O O . SER A 1 104 ? -15.750 -13.928 35.524 1.00 65.88 104 SER A O 1
ATOM 777 N N . THR A 1 105 ? -16.217 -11.782 35.091 1.00 60.06 105 THR A N 1
ATOM 778 C CA . THR A 1 105 ? -17.585 -11.991 34.599 1.00 60.06 105 THR A CA 1
ATOM 779 C C . THR A 1 105 ? -17.767 -11.379 33.214 1.00 60.06 105 THR A C 1
ATOM 781 O O . THR A 1 105 ? -17.022 -10.490 32.806 1.00 60.06 105 THR A O 1
ATOM 784 N N . THR A 1 106 ? -18.744 -11.914 32.478 1.00 58.25 106 THR A N 1
ATOM 785 C CA . THR A 1 106 ? -19.035 -11.689 31.055 1.00 58.25 106 THR A CA 1
ATOM 786 C C . THR A 1 106 ? -19.162 -10.208 30.695 1.00 58.25 106 THR A C 1
ATOM 788 O O . THR A 1 106 ? -20.261 -9.653 30.708 1.00 58.25 106 THR A O 1
ATOM 791 N N . SER A 1 107 ? -18.059 -9.550 30.344 1.00 61.31 107 SER A N 1
ATOM 792 C CA . SER A 1 107 ? -18.141 -8.210 29.778 1.00 61.31 107 SER A CA 1
ATOM 793 C C . SER A 1 107 ? -18.679 -8.287 28.352 1.00 61.31 107 SER A C 1
ATOM 795 O O . SER A 1 107 ? -18.120 -8.973 27.489 1.00 61.31 107 SER A O 1
ATOM 797 N N . THR A 1 108 ? -19.736 -7.523 28.114 1.00 69.69 108 THR A N 1
ATOM 798 C CA . THR A 1 108 ? -20.179 -7.053 26.802 1.00 69.69 108 THR A CA 1
ATOM 799 C C . THR A 1 108 ? -19.011 -6.368 26.078 1.00 69.69 108 THR A C 1
ATOM 801 O O . THR A 1 108 ? -18.126 -5.823 26.733 1.00 69.69 108 THR A O 1
ATOM 804 N N . GLY A 1 109 ? -18.950 -6.463 24.748 1.00 86.44 109 GLY A N 1
ATOM 805 C CA . GLY A 1 109 ? -17.791 -6.051 23.943 1.00 86.44 109 GLY A CA 1
ATOM 806 C C . GLY A 1 109 ? -17.337 -4.589 24.101 1.00 86.44 109 GLY A C 1
ATOM 807 O O . GLY A 1 109 ? -17.905 -3.794 24.839 1.00 86.44 109 GLY A O 1
ATOM 808 N N . LEU A 1 110 ? -16.278 -4.240 23.377 1.00 93.62 110 LEU A N 1
ATOM 809 C CA . LEU A 1 110 ? -15.726 -2.894 23.271 1.00 93.62 110 LEU A CA 1
ATOM 810 C C . LEU A 1 110 ? -16.717 -1.960 22.582 1.00 93.62 110 LEU A C 1
ATOM 812 O O . LEU A 1 110 ? -17.082 -2.201 21.434 1.00 93.62 110 LEU A O 1
ATOM 816 N N . GLU A 1 111 ? -17.080 -0.858 23.225 1.00 96.94 111 GLU A N 1
ATOM 817 C CA . GLU A 1 111 ? -17.820 0.212 22.559 1.00 96.94 111 GLU A CA 1
ATOM 818 C C . GLU A 1 111 ? -16.842 1.060 21.751 1.00 96.94 111 GLU A C 1
ATOM 820 O O . GLU A 1 111 ? -16.010 1.776 22.311 1.00 96.94 111 GLU A O 1
ATOM 825 N N . VAL A 1 112 ? -16.911 0.957 20.425 1.00 98.25 112 VAL A N 1
ATOM 826 C CA . VAL A 1 112 ? -15.988 1.634 19.515 1.00 98.25 112 VAL A CA 1
ATOM 827 C C . VAL A 1 112 ? -16.675 2.826 18.873 1.00 98.25 112 VAL A C 1
ATOM 829 O O . VAL A 1 112 ? -17.764 2.716 18.314 1.00 98.25 112 VAL A O 1
ATOM 832 N N . ARG A 1 113 ? -16.005 3.977 18.905 1.00 98.44 113 ARG A N 1
ATOM 833 C CA . ARG A 1 113 ? -16.385 5.196 18.190 1.00 98.44 113 ARG A CA 1
ATOM 834 C C . ARG A 1 113 ? -15.255 5.597 17.253 1.00 98.44 113 ARG A C 1
ATOM 836 O O . ARG A 1 113 ? -14.132 5.812 17.703 1.00 98.44 113 ARG A O 1
ATOM 843 N N . VAL A 1 114 ? -15.573 5.755 15.973 1.00 98.56 114 VAL A N 1
ATOM 844 C CA . VAL A 1 114 ? -14.649 6.284 14.966 1.00 98.56 114 VAL A CA 1
ATOM 845 C C . VAL A 1 114 ? -15.030 7.721 14.656 1.00 98.56 114 VAL A C 1
ATOM 847 O O . VAL A 1 114 ? -16.205 8.024 14.433 1.00 98.56 114 VAL A O 1
ATOM 850 N N . THR A 1 115 ? -14.047 8.614 14.644 1.00 98.31 115 THR A N 1
ATOM 851 C CA . THR A 1 115 ? -14.240 10.035 14.365 1.00 98.31 115 THR A CA 1
ATOM 852 C C . THR A 1 115 ? -13.344 10.524 13.242 1.00 98.31 115 THR A C 1
ATOM 854 O O . THR A 1 115 ? -12.217 10.059 13.107 1.00 98.31 115 THR A O 1
ATOM 857 N N . ILE A 1 116 ? -13.840 11.508 12.505 1.00 97.06 116 ILE A N 1
ATOM 858 C CA . ILE A 1 116 ? -13.168 12.221 11.420 1.00 97.06 116 ILE A CA 1
ATOM 859 C C . ILE A 1 116 ? -13.407 13.716 11.649 1.00 97.06 116 ILE A C 1
ATOM 861 O O . ILE A 1 116 ? -14.544 14.113 11.910 1.00 97.06 116 ILE A O 1
ATOM 865 N N . ASP A 1 117 ? -12.355 14.535 11.661 1.00 90.62 117 ASP A N 1
ATOM 866 C CA . ASP A 1 117 ? -12.445 15.979 11.953 1.00 90.62 117 ASP A CA 1
ATOM 867 C C . ASP A 1 117 ? -13.281 16.299 13.223 1.00 90.62 117 ASP A C 1
ATOM 869 O O . ASP A 1 117 ? -14.113 17.209 13.252 1.00 90.62 117 ASP A O 1
ATOM 873 N N . GLY A 1 118 ? -13.137 15.477 14.273 1.00 88.62 118 GLY A N 1
ATOM 874 C CA . GLY A 1 118 ? -13.881 15.594 15.538 1.00 88.62 118 GLY A CA 1
ATOM 875 C C . GLY A 1 118 ? -15.354 15.149 15.498 1.00 88.62 118 GLY A C 1
ATOM 876 O O . GLY A 1 118 ? -16.008 15.102 16.540 1.00 88.62 118 GLY A O 1
ATOM 877 N N . LYS A 1 119 ? -15.894 14.774 14.333 1.00 95.00 119 LYS A N 1
ATOM 878 C CA . LYS A 1 119 ? -17.272 14.281 14.163 1.00 95.00 119 LYS A CA 1
ATOM 879 C C . LYS A 1 119 ? -17.311 12.760 14.163 1.00 95.00 119 LYS A C 1
ATOM 881 O O . LYS A 1 119 ? -16.400 12.111 13.664 1.00 95.00 119 LYS A O 1
ATOM 886 N N . THR A 1 120 ? -18.379 12.170 14.703 1.00 97.50 120 THR A N 1
ATOM 887 C CA . THR A 1 120 ? -18.555 10.707 14.660 1.00 97.50 120 THR A CA 1
ATOM 888 C C . THR A 1 120 ? -18.815 10.255 13.224 1.00 97.50 120 THR A C 1
ATOM 890 O O . THR A 1 120 ? -19.799 10.676 12.623 1.00 97.50 120 THR A O 1
ATOM 893 N N . LEU A 1 121 ? -17.949 9.383 12.710 1.00 97.56 121 LEU A N 1
ATOM 894 C CA . LEU A 1 121 ? -18.104 8.714 11.421 1.00 97.56 121 LEU A CA 1
ATOM 895 C C . LEU A 1 121 ? -18.976 7.459 11.562 1.00 97.56 121 LEU A C 1
ATOM 897 O O . LEU A 1 121 ? -19.914 7.264 10.797 1.00 97.56 121 LEU A O 1
ATOM 901 N N . THR A 1 122 ? -18.678 6.627 12.563 1.00 98.06 122 THR A N 1
ATOM 902 C CA . THR A 1 122 ? -19.449 5.422 12.902 1.00 98.06 122 THR A CA 1
ATOM 903 C C . THR A 1 122 ? -19.208 5.003 14.354 1.00 98.06 122 THR A C 1
ATOM 905 O O . THR A 1 122 ? -18.283 5.493 15.012 1.00 98.06 122 THR A O 1
ATOM 908 N N . ARG A 1 123 ? -20.062 4.122 14.874 1.00 98.00 123 ARG A N 1
ATOM 909 C CA . ARG A 1 123 ? -19.923 3.502 16.193 1.00 98.00 123 ARG A CA 1
ATOM 910 C C . ARG A 1 123 ? -20.500 2.092 16.197 1.00 98.00 123 ARG A C 1
ATOM 912 O O . ARG A 1 123 ? -21.423 1.811 15.437 1.00 98.00 123 ARG A O 1
ATOM 919 N N . GLY A 1 124 ? -20.016 1.251 17.098 1.00 96.88 124 GLY A N 1
ATOM 920 C CA . GLY A 1 124 ? -20.609 -0.056 17.347 1.00 96.88 124 GLY A CA 1
ATOM 921 C C . GLY A 1 124 ? -19.837 -0.867 18.374 1.00 96.88 124 GLY A C 1
ATOM 922 O O . GLY A 1 124 ? -18.727 -0.507 18.767 1.00 96.88 124 GLY A O 1
ATOM 923 N N . THR A 1 125 ? -20.434 -1.979 18.786 1.00 96.50 125 THR A N 1
ATOM 924 C CA . THR A 1 125 ? -19.835 -2.909 19.741 1.00 96.50 125 THR A CA 1
ATOM 925 C C . THR A 1 125 ? -18.946 -3.922 19.014 1.00 96.50 125 THR A C 1
ATOM 927 O O . THR A 1 125 ? -19.392 -4.606 18.092 1.00 96.50 125 THR A O 1
ATOM 930 N N . VAL A 1 126 ? -17.695 -4.062 19.449 1.00 96.19 126 VAL A N 1
ATOM 931 C CA . VAL A 1 126 ? -16.699 -4.996 18.904 1.00 96.19 126 VAL A CA 1
ATOM 932 C C . VAL A 1 126 ? -16.354 -6.046 19.953 1.00 96.19 126 VAL A C 1
ATOM 934 O O . VAL A 1 126 ? -16.138 -5.732 21.119 1.00 96.19 126 VAL A O 1
ATOM 937 N N . LYS A 1 127 ? -16.289 -7.324 19.576 1.00 94.25 127 LYS A N 1
ATOM 938 C CA . LYS A 1 127 ? -15.927 -8.383 20.530 1.00 94.25 127 LYS A CA 1
ATOM 939 C C . LYS A 1 127 ? -14.457 -8.254 20.942 1.00 94.25 127 LYS A C 1
ATOM 941 O O . LYS A 1 127 ? -13.598 -7.975 20.107 1.00 94.25 127 LYS A O 1
ATOM 946 N N . LEU A 1 128 ? -14.157 -8.506 22.216 1.00 92.69 128 LEU A N 1
ATOM 947 C CA . LEU A 1 128 ? -12.772 -8.687 22.653 1.00 92.69 128 LEU A CA 1
ATOM 948 C C . LEU A 1 128 ? -12.141 -9.884 21.939 1.00 92.69 128 LEU A C 1
ATOM 950 O O . LEU A 1 128 ? -12.827 -10.862 21.641 1.00 92.69 128 LEU A O 1
ATOM 954 N N . ASN A 1 129 ? -10.832 -9.808 21.711 1.00 94.06 129 ASN A N 1
ATOM 955 C CA . ASN A 1 129 ? -10.056 -10.835 21.025 1.00 94.06 129 ASN A CA 1
ATOM 956 C C . ASN A 1 129 ? -10.619 -11.202 19.640 1.00 94.06 129 ASN A C 1
ATOM 958 O O . ASN A 1 129 ? -10.712 -12.374 19.280 1.00 94.06 129 ASN A O 1
ATOM 962 N N . SER A 1 130 ? -11.040 -10.190 18.881 1.00 94.62 130 SER A N 1
ATOM 963 C CA . SER A 1 130 ? -11.570 -10.363 17.530 1.00 94.62 130 SER A CA 1
ATOM 964 C C . SER A 1 130 ? -10.772 -9.564 16.510 1.00 94.62 130 SER A C 1
ATOM 966 O O . SER A 1 130 ? -10.100 -8.584 16.842 1.00 94.62 130 SER A O 1
ATOM 968 N N . THR A 1 131 ? -10.856 -9.997 15.258 1.00 94.88 131 THR A N 1
ATOM 969 C CA . THR A 1 131 ? -10.307 -9.296 14.100 1.00 94.88 131 THR A CA 1
ATOM 970 C C . THR A 1 131 ? -11.391 -9.135 13.043 1.00 94.88 131 THR A C 1
ATOM 972 O O . THR A 1 131 ? -12.400 -9.845 13.050 1.00 94.88 131 THR A O 1
ATOM 975 N N . LYS A 1 132 ? -11.187 -8.185 12.134 1.00 94.62 132 LYS A N 1
ATOM 976 C CA . LYS A 1 132 ? -12.030 -7.916 10.969 1.00 94.62 132 LYS A CA 1
ATOM 977 C C . LYS A 1 132 ? -13.488 -7.569 11.293 1.00 94.62 132 LYS A C 1
ATOM 979 O O . LYS A 1 132 ? -14.372 -7.805 10.470 1.00 94.62 132 LYS A O 1
ATOM 984 N N . THR A 1 133 ? -13.763 -6.982 12.461 1.00 97.56 133 THR A N 1
ATOM 985 C CA . THR A 1 133 ? -15.122 -6.504 12.763 1.00 97.56 133 THR A CA 1
ATOM 986 C C . THR A 1 133 ? -15.406 -5.253 11.937 1.00 97.56 133 THR A C 1
ATOM 988 O O . THR A 1 133 ? -14.647 -4.290 12.000 1.00 97.56 133 THR A O 1
ATOM 991 N N . LEU A 1 134 ? -16.487 -5.253 11.157 1.00 98.06 134 LEU A N 1
ATOM 992 C CA . LEU A 1 134 ? -16.840 -4.129 10.290 1.00 98.06 134 LEU A CA 1
ATOM 993 C C . LEU A 1 134 ? -17.794 -3.170 10.998 1.00 98.06 134 LEU A C 1
ATOM 995 O O . LEU A 1 134 ? -18.840 -3.585 11.495 1.00 98.06 134 LEU A O 1
ATOM 999 N N . LEU A 1 135 ? -17.455 -1.883 10.983 1.00 98.12 135 LEU A N 1
ATOM 1000 C CA . LEU A 1 135 ? -18.346 -0.790 11.358 1.00 98.12 135 LEU A CA 1
ATOM 1001 C C . LEU A 1 135 ? -18.697 0.027 10.104 1.00 98.12 135 LEU A C 1
ATOM 1003 O O . LEU A 1 135 ? -17.871 0.833 9.658 1.00 98.12 135 LEU A O 1
ATOM 1007 N N . PRO A 1 136 ? -19.892 -0.174 9.517 1.00 97.75 136 PRO A N 1
ATOM 1008 C CA . PRO A 1 136 ? -20.335 0.571 8.344 1.00 97.75 136 PRO A CA 1
ATOM 1009 C C . PRO A 1 136 ? -20.439 2.076 8.592 1.00 97.75 136 PRO A C 1
ATOM 1011 O O . PRO A 1 136 ? -20.767 2.517 9.697 1.00 97.75 136 PRO A O 1
ATOM 1014 N N . PHE A 1 137 ? -20.210 2.874 7.553 1.00 97.19 137 PHE A N 1
ATOM 1015 C CA . PHE A 1 137 ? -20.426 4.320 7.567 1.00 97.19 137 PHE A CA 1
ATOM 1016 C C . PHE A 1 137 ? -20.937 4.819 6.208 1.00 97.19 137 PHE A C 1
ATOM 1018 O O . PHE A 1 137 ? -20.953 4.093 5.219 1.00 97.19 137 PHE A O 1
ATOM 1025 N N . SE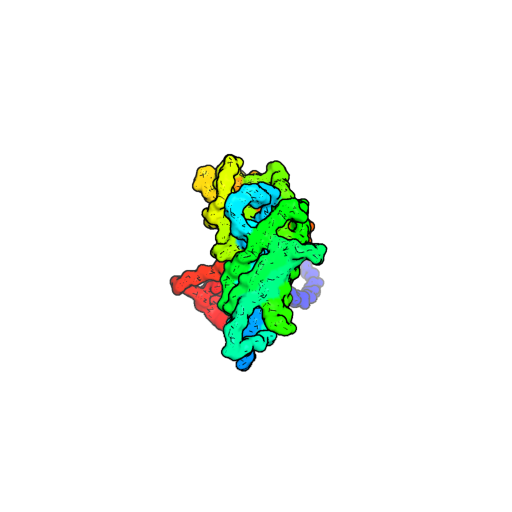R A 1 138 ? -21.363 6.083 6.152 1.00 95.50 138 SER A N 1
ATOM 1026 C CA . SER A 1 138 ? -21.825 6.719 4.914 1.00 95.50 138 SER A CA 1
ATOM 1027 C C . SER A 1 138 ? -20.808 7.727 4.387 1.00 95.50 138 SER A C 1
ATOM 1029 O O . SER A 1 138 ? -20.412 8.649 5.101 1.00 95.50 138 SER A O 1
ATOM 1031 N N . LEU A 1 139 ? -20.451 7.604 3.107 1.00 97.00 139 LEU A N 1
ATOM 1032 C CA . LEU A 1 139 ? -19.606 8.566 2.391 1.00 97.00 139 LEU A CA 1
ATOM 1033 C C . LEU A 1 139 ? -20.330 9.890 2.077 1.00 97.00 139 LEU A C 1
ATOM 1035 O O . LEU A 1 139 ? -19.674 10.875 1.757 1.00 97.00 139 LEU A O 1
ATOM 1039 N N . ARG A 1 140 ? -21.669 9.951 2.194 1.00 94.50 140 ARG A N 1
ATOM 1040 C CA . ARG A 1 140 ? -22.494 11.111 1.776 1.00 94.50 140 ARG A CA 1
ATOM 1041 C C . ARG A 1 140 ? -22.136 12.422 2.477 1.00 94.50 140 ARG A C 1
ATOM 1043 O O . ARG A 1 140 ? -22.352 13.489 1.915 1.00 94.50 140 ARG A O 1
ATOM 1050 N N . ASN A 1 141 ? -21.621 12.333 3.701 1.00 90.69 141 ASN A N 1
ATOM 1051 C CA . ASN A 1 141 ? -21.268 13.494 4.520 1.00 90.69 141 ASN A CA 1
ATOM 1052 C C . ASN A 1 141 ? -19.781 13.868 4.421 1.00 90.69 141 ASN A C 1
ATOM 1054 O O . ASN A 1 141 ? -19.341 14.793 5.105 1.00 90.69 141 ASN A O 1
ATOM 1058 N N . LEU A 1 142 ? -19.007 13.152 3.602 1.00 96.69 142 LEU A N 1
ATOM 1059 C CA . LEU A 1 142 ? -17.613 13.458 3.303 1.00 96.69 142 LEU A CA 1
ATOM 1060 C C . LEU A 1 142 ? -17.518 14.093 1.916 1.00 96.69 142 LEU A C 1
ATOM 1062 O O . LEU A 1 142 ? -18.357 13.855 1.049 1.00 96.69 142 LEU A O 1
ATOM 1066 N N . GLN A 1 143 ? -16.486 14.902 1.707 1.00 97.12 143 GLN A N 1
ATOM 1067 C CA . GLN A 1 143 ? -16.214 15.526 0.418 1.00 97.12 143 GLN A CA 1
ATOM 1068 C C . GLN A 1 143 ? -14.998 14.856 -0.225 1.00 97.12 143 GLN A C 1
ATOM 1070 O O . GLN A 1 143 ? -13.982 14.677 0.449 1.00 97.12 143 GLN A O 1
ATOM 1075 N N . PRO A 1 144 ? -15.058 14.486 -1.514 1.00 98.06 144 PRO A N 1
ATOM 1076 C CA . PRO A 1 144 ? -13.893 13.950 -2.200 1.00 98.06 144 PRO A CA 1
ATOM 1077 C C . PRO A 1 144 ? -12.736 14.954 -2.180 1.00 98.06 144 PRO A C 1
ATOM 1079 O O . PRO A 1 144 ? -12.920 16.129 -2.505 1.00 98.06 144 PRO A O 1
ATOM 1082 N N . ARG A 1 145 ? -11.532 14.508 -1.817 1.00 97.31 145 ARG A N 1
ATOM 1083 C CA . ARG A 1 145 ? -10.333 15.355 -1.765 1.00 97.31 145 ARG A CA 1
ATOM 1084 C C . ARG A 1 145 ? -9.055 14.541 -1.950 1.00 97.31 145 ARG A C 1
ATOM 1086 O O . ARG A 1 145 ? -9.020 13.347 -1.685 1.00 97.31 145 ARG A O 1
ATOM 1093 N N . LYS A 1 146 ? -7.992 15.205 -2.410 1.00 96.88 146 LYS A N 1
ATOM 1094 C CA . LYS A 1 146 ? -6.691 14.562 -2.664 1.00 96.88 146 LYS A CA 1
ATOM 1095 C C . LYS A 1 146 ? -5.959 14.161 -1.384 1.00 96.88 146 LYS A C 1
ATOM 1097 O O . LYS A 1 146 ? -5.315 13.120 -1.344 1.00 96.88 146 LYS A O 1
ATOM 1102 N N . THR A 1 147 ? -6.052 14.998 -0.353 1.00 96.50 147 THR A N 1
ATOM 1103 C CA . THR A 1 147 ? -5.436 14.734 0.950 1.00 96.50 147 THR A CA 1
ATOM 1104 C C . THR A 1 147 ? -6.338 13.821 1.774 1.00 96.50 147 THR A C 1
ATOM 1106 O O . THR A 1 147 ? -7.509 14.162 1.954 1.00 96.50 147 THR A O 1
ATOM 1109 N N . PRO A 1 148 ? -5.843 12.690 2.301 1.00 96.50 148 PRO A N 1
ATOM 1110 C CA . PRO A 1 148 ? -6.652 11.790 3.115 1.00 96.50 148 PRO A CA 1
ATOM 1111 C C . PRO A 1 148 ? -7.279 12.478 4.329 1.00 96.50 148 PRO A C 1
ATOM 1113 O O . PRO A 1 148 ? -6.853 13.539 4.785 1.00 96.50 148 PRO A O 1
ATOM 1116 N N . TYR A 1 149 ? -8.329 11.872 4.856 1.00 97.44 149 TYR A N 1
ATOM 1117 C CA . TYR A 1 149 ? -8.864 12.214 6.162 1.00 97.44 149 TYR A CA 1
ATOM 1118 C C . TYR A 1 149 ? -8.135 11.459 7.260 1.00 97.44 149 TYR A C 1
ATOM 1120 O O . TYR A 1 149 ? -7.965 10.248 7.145 1.00 97.44 149 TYR A O 1
ATOM 1128 N N . ASP A 1 150 ? -7.786 12.147 8.341 1.00 96.50 150 ASP A N 1
ATOM 1129 C CA . ASP A 1 150 ? -7.321 11.491 9.556 1.00 96.50 150 ASP A CA 1
ATOM 1130 C C . ASP A 1 150 ? -8.525 10.925 10.306 1.00 96.50 150 ASP A C 1
ATOM 1132 O O . ASP A 1 150 ? -9.517 11.624 10.549 1.00 96.50 150 ASP A O 1
ATOM 1136 N N . ILE A 1 151 ? -8.448 9.645 10.664 1.00 97.31 151 ILE A N 1
ATOM 1137 C CA . ILE A 1 151 ? -9.470 8.988 11.471 1.00 97.31 151 ILE A CA 1
ATOM 1138 C C . ILE A 1 151 ? -8.893 8.555 12.814 1.00 97.31 151 ILE A C 1
ATOM 1140 O O . ILE A 1 151 ? -7.795 8.007 12.900 1.00 97.31 151 ILE A O 1
ATOM 1144 N N . SER A 1 152 ? -9.682 8.774 13.861 1.00 98.12 152 SER A N 1
ATOM 1145 C CA . SER A 1 152 ? -9.366 8.375 15.231 1.00 98.12 152 SER A CA 1
ATOM 1146 C C . SER A 1 152 ? -10.400 7.375 15.717 1.00 98.12 152 SER A C 1
ATOM 1148 O O . SER A 1 152 ? -11.604 7.617 15.635 1.00 98.12 152 SER A O 1
ATOM 1150 N N . CYS A 1 153 ? -9.931 6.256 16.247 1.00 98.25 153 CYS A N 1
ATOM 1151 C CA . CYS A 1 153 ? -10.744 5.171 16.767 1.00 98.25 153 CYS A CA 1
ATOM 1152 C C . CYS A 1 153 ? -10.545 5.100 18.275 1.00 98.25 153 CYS A C 1
ATOM 1154 O O . CYS A 1 153 ? -9.423 4.986 18.763 1.00 98.25 153 CYS A O 1
ATOM 1156 N N . THR A 1 154 ? -11.641 5.192 19.016 1.00 98.31 154 THR A N 1
ATOM 1157 C CA . THR A 1 154 ? -11.655 5.092 20.474 1.00 98.31 154 THR A CA 1
ATOM 1158 C C . THR A 1 154 ? -12.501 3.897 20.867 1.00 98.31 154 THR A C 1
ATOM 1160 O O . THR A 1 154 ? -13.674 3.851 20.509 1.00 98.31 154 THR A O 1
ATOM 1163 N N . ALA A 1 155 ? -11.913 2.947 21.588 1.00 97.75 155 ALA A N 1
ATOM 1164 C CA . ALA A 1 155 ? -12.612 1.796 22.142 1.00 97.75 155 ALA A CA 1
ATOM 1165 C C . ALA A 1 155 ? -12.698 1.932 23.662 1.00 97.75 155 ALA A C 1
ATOM 1167 O O . ALA A 1 155 ? -11.674 2.095 24.323 1.00 97.75 155 ALA A O 1
ATOM 1168 N N . SER A 1 156 ? -13.903 1.850 24.214 1.00 96.06 156 SER A N 1
ATOM 1169 C CA . SER A 1 156 ? -14.141 1.893 25.655 1.00 96.06 156 SER A CA 1
ATOM 1170 C C . SER A 1 156 ? -14.488 0.504 26.180 1.00 96.06 156 SER A C 1
ATOM 1172 O O . SER A 1 156 ? -15.311 -0.211 25.605 1.00 96.06 156 SER A O 1
ATOM 1174 N N . PHE A 1 157 ? -13.849 0.129 27.285 1.00 93.06 157 PHE A N 1
ATOM 1175 C CA . PHE A 1 157 ? -14.035 -1.143 27.968 1.00 93.06 157 PHE A CA 1
ATOM 1176 C C . PHE A 1 157 ? -14.088 -0.929 29.476 1.00 93.06 157 PHE A C 1
ATOM 1178 O O . PHE A 1 157 ? -13.059 -0.649 30.094 1.00 93.06 157 PHE A O 1
ATOM 1185 N N . SER A 1 158 ? -15.264 -1.078 30.091 1.00 88.94 158 SER A N 1
ATOM 1186 C CA . SER A 1 158 ? -15.444 -0.710 31.501 1.00 88.94 158 SER A CA 1
ATOM 1187 C C . SER A 1 158 ? -14.946 0.732 31.735 1.00 88.94 158 SER A C 1
ATOM 1189 O O . SER A 1 158 ? -15.431 1.654 31.085 1.00 88.94 158 SER A O 1
ATOM 1191 N N . THR A 1 159 ? -13.955 0.940 32.604 1.00 90.25 159 THR A N 1
ATOM 1192 C CA . THR A 1 159 ? -13.321 2.244 32.864 1.00 90.25 159 THR A CA 1
ATOM 1193 C C . THR A 1 159 ? -12.094 2.532 31.991 1.00 90.25 159 THR A C 1
ATOM 1195 O O . THR A 1 159 ? -11.512 3.611 32.091 1.00 90.25 159 THR A O 1
ATOM 1198 N N . GLN A 1 160 ? -11.673 1.589 31.145 1.00 94.62 160 GLN A N 1
ATOM 1199 C CA . GLN A 1 160 ? -10.508 1.736 30.275 1.00 94.62 160 GLN A CA 1
ATOM 1200 C C . GLN A 1 160 ? -10.893 2.264 28.896 1.00 94.62 160 GLN A C 1
ATOM 1202 O O . GLN A 1 160 ? -11.972 1.983 28.374 1.00 94.62 160 GLN A O 1
ATOM 1207 N N . THR A 1 161 ? -9.978 3.018 28.291 1.00 97.00 161 THR A N 1
ATOM 1208 C CA . THR A 1 161 ? -10.117 3.531 26.928 1.00 97.00 161 THR A CA 1
ATOM 1209 C C . THR A 1 161 ? -8.845 3.247 26.141 1.00 97.00 161 THR A C 1
ATOM 1211 O O . THR A 1 161 ? -7.741 3.392 26.661 1.00 97.00 161 THR A O 1
ATOM 1214 N N . PHE A 1 162 ? -9.015 2.845 24.886 1.00 97.62 162 PHE A N 1
ATOM 1215 C CA . PHE A 1 162 ? -7.945 2.506 23.957 1.00 97.62 162 PHE A CA 1
ATOM 1216 C C . PHE A 1 162 ? -8.085 3.337 22.687 1.00 97.62 162 PHE A C 1
ATOM 1218 O O . PHE A 1 162 ? -9.200 3.645 22.256 1.00 97.62 162 PHE A O 1
ATOM 1225 N N . HIS A 1 163 ? -6.955 3.689 22.082 1.00 97.75 163 HIS A N 1
ATOM 1226 C CA . HIS A 1 163 ? -6.899 4.602 20.947 1.00 97.75 163 HIS A CA 1
ATOM 1227 C C . HIS A 1 163 ? -6.128 3.978 19.790 1.00 97.75 163 HIS A C 1
ATOM 1229 O O . HIS A 1 163 ? -5.122 3.309 20.001 1.00 97.75 163 HIS A O 1
ATOM 1235 N N . ALA A 1 164 ? -6.593 4.219 18.571 1.00 97.88 164 ALA A N 1
ATOM 1236 C CA . ALA A 1 164 ? -5.871 3.937 17.339 1.00 97.88 164 ALA A CA 1
ATOM 1237 C C . ALA A 1 164 ? -6.144 5.058 16.333 1.00 97.88 164 ALA A C 1
ATOM 1239 O O . ALA A 1 164 ? -7.197 5.698 16.387 1.00 97.88 164 ALA A O 1
ATOM 1240 N N . THR A 1 165 ? -5.215 5.287 15.414 1.00 97.19 165 THR A N 1
ATOM 1241 C CA . THR A 1 165 ? -5.374 6.245 14.317 1.00 97.19 165 THR A CA 1
ATOM 1242 C C . THR A 1 165 ? -5.138 5.558 12.982 1.00 97.19 165 THR A C 1
ATOM 1244 O O . THR A 1 165 ? -4.496 4.510 12.904 1.00 97.19 165 THR A O 1
ATOM 1247 N N . SER A 1 166 ? -5.706 6.131 11.927 1.00 96.00 166 SER A N 1
ATOM 1248 C CA . SER A 1 166 ? -5.532 5.673 10.552 1.00 96.00 166 SER A CA 1
ATOM 1249 C C . SER A 1 166 ? -5.882 6.808 9.591 1.00 96.00 166 SER A C 1
ATOM 1251 O O . SER A 1 166 ? -6.205 7.915 10.027 1.00 96.00 166 SER A O 1
ATOM 1253 N N . SER A 1 167 ? -5.864 6.536 8.290 1.00 95.94 167 SER A N 1
ATOM 1254 C CA . SER A 1 167 ? -6.287 7.491 7.270 1.00 95.94 167 SER A CA 1
ATOM 1255 C C . SER A 1 167 ? -7.360 6.907 6.354 1.00 95.94 167 SER A C 1
ATOM 1257 O O . SER A 1 167 ? -7.363 5.718 6.034 1.00 95.94 167 SER A O 1
ATOM 1259 N N . LEU A 1 168 ? -8.296 7.754 5.928 1.00 97.62 168 LEU A N 1
ATOM 1260 C CA . LEU A 1 168 ? -9.362 7.430 4.988 1.00 97.62 168 LEU A CA 1
ATOM 1261 C C . LEU A 1 168 ? -9.162 8.224 3.703 1.00 97.62 168 LEU A C 1
ATOM 1263 O O . LEU A 1 168 ? -9.227 9.451 3.687 1.00 97.62 168 LEU A O 1
ATOM 1267 N N . SER A 1 169 ? -8.936 7.506 2.607 1.00 97.56 169 SER A N 1
ATOM 1268 C CA . SER A 1 169 ? -8.757 8.107 1.287 1.00 97.56 169 SER A CA 1
ATOM 1269 C C . SER A 1 169 ? -10.068 8.079 0.511 1.00 97.56 169 SER A C 1
ATOM 1271 O O . SER A 1 169 ? -10.565 7.006 0.176 1.00 97.56 169 SER A O 1
ATOM 1273 N N . TYR A 1 170 ? -10.614 9.261 0.235 1.00 98.06 170 TYR A N 1
ATOM 1274 C CA . TYR A 1 170 ? -11.806 9.461 -0.584 1.00 98.06 170 TYR A CA 1
ATOM 1275 C C . TYR A 1 170 ? -11.461 10.453 -1.693 1.00 98.06 170 TYR A C 1
ATOM 1277 O O . TYR A 1 170 ? -11.513 11.666 -1.488 1.00 98.06 170 TYR A O 1
ATOM 1285 N N . LEU A 1 171 ? -11.015 9.925 -2.833 1.00 98.56 171 LEU A N 1
ATOM 1286 C CA . LEU A 1 171 ? -10.490 10.733 -3.931 1.00 98.56 171 LEU A CA 1
ATOM 1287 C C . LEU A 1 171 ? -11.626 11.284 -4.805 1.00 98.56 171 LEU A C 1
ATOM 1289 O O . LEU A 1 171 ? -12.699 10.683 -4.857 1.00 98.56 171 LEU A O 1
ATOM 1293 N N . PRO A 1 172 ? -11.415 12.412 -5.511 1.00 98.38 172 PRO A N 1
ATOM 1294 C CA . PRO A 1 172 ? -12.314 12.865 -6.572 1.00 98.38 172 PRO A CA 1
ATOM 1295 C C . PRO A 1 172 ? -12.488 11.823 -7.685 1.00 98.38 172 PRO A C 1
ATOM 1297 O O . PRO A 1 172 ? -11.769 10.829 -7.750 1.00 98.38 172 PRO A O 1
ATOM 1300 N N . ASN A 1 173 ? -13.427 12.071 -8.601 1.00 98.00 173 ASN A N 1
ATOM 1301 C CA . ASN A 1 173 ? -13.499 11.273 -9.823 1.00 98.00 173 ASN A CA 1
ATOM 1302 C C . ASN A 1 173 ? -12.183 11.400 -10.616 1.00 98.00 173 ASN A C 1
ATOM 1304 O O . ASN A 1 173 ? -11.651 12.516 -10.718 1.00 98.00 173 ASN A O 1
ATOM 1308 N N . PRO A 1 174 ? -11.673 10.298 -11.197 1.00 97.31 174 PRO A N 1
ATOM 1309 C CA . PRO A 1 174 ? -10.481 10.349 -12.030 1.00 97.31 174 PRO A CA 1
ATOM 1310 C C . PRO A 1 174 ? -10.696 11.307 -13.215 1.00 97.31 174 PRO A C 1
ATOM 1312 O O . PRO A 1 174 ? -11.754 11.267 -13.850 1.00 97.31 174 PRO A O 1
ATOM 1315 N N . PRO A 1 175 ? -9.734 12.201 -13.516 1.00 97.00 175 PRO A N 1
ATOM 1316 C CA . PRO A 1 175 ? -9.793 13.017 -14.724 1.00 97.00 175 PRO A CA 1
ATOM 1317 C C . PRO A 1 175 ? -9.602 12.137 -15.968 1.00 97.00 175 PRO A C 1
ATOM 1319 O O . PRO A 1 175 ? -9.096 11.025 -15.874 1.00 97.00 175 PRO A O 1
ATOM 1322 N N . SER A 1 176 ? -9.913 12.661 -17.157 1.00 95.88 176 SER A N 1
ATOM 1323 C CA . SER A 1 176 ? -9.812 11.913 -18.426 1.00 95.88 176 SER A CA 1
ATOM 1324 C C . SER A 1 176 ? -8.399 11.437 -18.791 1.00 95.88 176 SER A C 1
ATOM 1326 O O . SER A 1 176 ? -8.238 10.636 -19.704 1.00 95.88 176 SER A O 1
ATOM 1328 N N . THR A 1 177 ? -7.368 11.942 -18.111 1.00 96.69 177 THR A N 1
ATOM 1329 C CA . THR A 1 177 ? -5.976 11.500 -18.271 1.00 96.69 177 THR A CA 1
ATOM 1330 C C . THR A 1 177 ? -5.641 10.251 -17.457 1.00 96.69 177 THR A C 1
ATOM 1332 O O . THR A 1 177 ? -4.539 9.734 -17.605 1.00 96.69 177 THR A O 1
ATOM 1335 N N . ILE A 1 178 ? -6.559 9.778 -16.612 1.00 98.06 178 ILE A N 1
ATOM 1336 C CA . ILE A 1 178 ? -6.436 8.565 -15.805 1.00 98.06 178 ILE A CA 1
ATOM 1337 C C . ILE A 1 178 ? -7.380 7.507 -16.383 1.00 98.06 178 ILE A C 1
ATOM 1339 O O . ILE A 1 178 ? -8.591 7.715 -16.432 1.00 98.06 178 ILE A O 1
ATOM 1343 N N . GLY A 1 179 ? -6.821 6.389 -16.849 1.00 97.38 179 GLY A N 1
ATOM 1344 C CA . GLY A 1 179 ? -7.566 5.351 -17.573 1.00 97.38 179 GLY A CA 1
ATOM 1345 C C . GLY A 1 179 ? -8.327 4.380 -16.673 1.00 97.38 179 GLY A C 1
ATOM 1346 O O . GLY A 1 179 ? -9.333 3.802 -17.087 1.00 97.38 179 GLY A O 1
ATOM 1347 N N . SER A 1 180 ? -7.858 4.205 -15.441 1.00 98.06 180 SER A N 1
ATOM 1348 C CA . SER A 1 180 ? -8.374 3.238 -14.474 1.00 98.06 180 SER A CA 1
ATOM 1349 C C . SER A 1 180 ? -8.122 3.703 -13.041 1.00 98.06 180 SER A C 1
ATOM 1351 O O . SER A 1 180 ? -7.437 4.691 -12.795 1.00 98.06 180 SER A O 1
ATOM 1353 N N . VAL A 1 181 ? -8.727 3.005 -12.082 1.00 98.62 181 VAL A N 1
ATOM 1354 C CA . VAL A 1 181 ? -8.449 3.164 -10.651 1.00 98.62 181 VAL A CA 1
ATOM 1355 C C . VAL A 1 181 ? -8.394 1.771 -10.051 1.00 98.62 181 VAL A C 1
ATOM 1357 O O . VAL A 1 181 ? -9.283 0.960 -10.323 1.00 98.62 181 VAL A O 1
ATOM 1360 N N . THR A 1 182 ? -7.415 1.526 -9.191 1.00 98.75 182 THR A N 1
ATOM 1361 C CA . THR A 1 182 ? -7.276 0.278 -8.441 1.00 98.75 182 THR A CA 1
ATOM 1362 C C . THR A 1 182 ? -7.687 0.496 -6.998 1.00 98.75 182 THR A C 1
ATOM 1364 O O . THR A 1 182 ? -7.206 1.410 -6.329 1.00 98.75 182 THR A O 1
ATOM 1367 N N . LYS A 1 183 ? -8.562 -0.371 -6.493 1.00 98.44 183 LYS A N 1
ATOM 1368 C CA . LYS A 1 183 ? -8.961 -0.383 -5.085 1.00 98.44 183 LYS A CA 1
ATOM 1369 C C . LYS A 1 183 ? -8.251 -1.525 -4.369 1.00 98.44 183 LYS A C 1
ATOM 1371 O O . LYS A 1 183 ? -8.236 -2.644 -4.861 1.00 98.44 183 LYS A O 1
ATOM 1376 N N . MET A 1 184 ? -7.704 -1.267 -3.192 1.00 98.00 184 MET A N 1
ATOM 1377 C CA . MET A 1 184 ? -7.274 -2.308 -2.261 1.00 98.00 184 MET A CA 1
ATOM 1378 C C . MET A 1 184 ? -8.430 -2.641 -1.325 1.00 98.00 184 MET A C 1
ATOM 1380 O O . MET A 1 184 ? -8.956 -1.743 -0.663 1.00 98.00 184 MET A O 1
ATOM 1384 N N . ASP A 1 185 ? -8.811 -3.914 -1.266 1.00 97.56 185 ASP A N 1
ATOM 1385 C CA . ASP A 1 185 ? -9.757 -4.431 -0.282 1.00 97.56 185 ASP A CA 1
ATOM 1386 C C . ASP A 1 185 ? -8.999 -4.978 0.927 1.00 97.56 185 ASP A C 1
ATOM 1388 O O . ASP A 1 185 ? -8.476 -6.090 0.917 1.00 97.56 185 ASP A O 1
ATOM 1392 N N . MET A 1 186 ? -8.966 -4.200 2.003 1.00 96.06 186 MET A N 1
ATOM 1393 C CA . MET A 1 186 ? -8.242 -4.529 3.231 1.00 96.06 186 MET A CA 1
ATOM 1394 C C . MET A 1 186 ? -8.886 -5.687 4.011 1.00 96.06 186 MET A C 1
ATOM 1396 O O . MET A 1 186 ? -8.277 -6.225 4.935 1.00 96.06 186 MET A O 1
ATOM 1400 N N . ARG A 1 187 ? -10.110 -6.106 3.655 1.00 94.88 187 ARG A N 1
ATOM 1401 C CA . ARG A 1 187 ? -10.786 -7.256 4.283 1.00 94.88 187 ARG A CA 1
ATOM 1402 C C . ARG A 1 187 ? -10.167 -8.573 3.812 1.00 94.88 187 ARG A C 1
ATOM 1404 O O . ARG A 1 187 ? -10.013 -9.513 4.605 1.00 94.88 187 ARG A O 1
ATOM 1411 N N . THR A 1 188 ? -9.824 -8.629 2.526 1.00 94.81 188 THR A N 1
ATOM 1412 C CA . THR A 1 188 ? -9.363 -9.833 1.818 1.00 94.81 188 THR A CA 1
ATOM 1413 C C . THR A 1 188 ? -7.891 -9.772 1.415 1.00 94.81 188 THR A C 1
ATOM 1415 O O . THR A 1 188 ? -7.278 -10.819 1.250 1.00 94.81 188 THR A O 1
ATOM 1418 N N . GLY A 1 189 ? -7.321 -8.572 1.286 1.00 93.75 189 GLY A N 1
ATOM 1419 C CA . GLY A 1 189 ? -6.006 -8.332 0.691 1.00 93.75 189 GLY A CA 1
ATOM 1420 C C . GLY A 1 189 ? -6.029 -8.233 -0.839 1.00 93.75 189 GLY A C 1
ATOM 1421 O O . GLY A 1 189 ? -4.971 -8.111 -1.448 1.00 93.75 189 GLY A O 1
ATOM 1422 N N . ALA A 1 190 ? -7.203 -8.294 -1.477 1.00 97.00 190 ALA A N 1
ATOM 1423 C CA . ALA A 1 190 ? -7.311 -8.279 -2.932 1.00 97.00 190 ALA A CA 1
ATOM 1424 C C . ALA A 1 190 ? -7.112 -6.876 -3.527 1.00 97.00 190 ALA A C 1
ATOM 1426 O O . ALA A 1 190 ? -7.562 -5.870 -2.969 1.00 97.00 190 ALA A O 1
ATOM 1427 N N . LEU A 1 191 ? -6.523 -6.829 -4.722 1.00 98.31 191 LEU A N 1
ATOM 1428 C CA . LEU A 1 191 ? -6.636 -5.683 -5.619 1.00 98.31 191 LEU A CA 1
ATOM 1429 C C . LEU A 1 191 ? -7.900 -5.841 -6.456 1.00 98.31 191 LEU A C 1
ATOM 1431 O O . LEU A 1 191 ? -8.137 -6.901 -7.035 1.00 98.31 191 LEU A O 1
ATOM 1435 N N . LEU A 1 192 ? -8.704 -4.786 -6.515 1.00 98.50 192 LEU A N 1
ATOM 1436 C CA . LEU A 1 192 ? -9.919 -4.724 -7.305 1.00 98.50 192 LEU A CA 1
ATOM 1437 C C . LEU A 1 192 ? -9.741 -3.726 -8.444 1.00 98.50 192 LEU A C 1
ATOM 1439 O O . LEU A 1 192 ? -9.361 -2.573 -8.216 1.00 98.50 192 LEU A O 1
ATOM 1443 N N . ALA A 1 193 ? -10.109 -4.140 -9.649 1.00 98.38 193 ALA A N 1
ATOM 1444 C CA . ALA A 1 193 ? -10.146 -3.277 -10.822 1.00 98.38 193 ALA A CA 1
ATOM 1445 C C . ALA A 1 193 ? -11.384 -3.577 -11.671 1.00 98.38 193 ALA A C 1
ATOM 1447 O O . ALA A 1 193 ? -12.021 -4.623 -11.534 1.00 98.38 193 ALA A O 1
ATOM 1448 N N . ARG A 1 194 ? -11.730 -2.632 -12.544 1.00 97.88 194 ARG A N 1
ATOM 1449 C CA . ARG A 1 194 ? -12.712 -2.850 -13.614 1.00 97.88 194 ARG A CA 1
ATOM 1450 C C . ARG A 1 194 ? -12.085 -3.677 -14.739 1.00 97.88 194 ARG A C 1
ATOM 1452 O O . ARG A 1 194 ? -10.858 -3.763 -14.791 1.00 97.88 194 ARG A O 1
ATOM 1459 N N . PRO A 1 195 ? -12.876 -4.255 -15.660 1.00 97.69 195 PRO A N 1
ATOM 1460 C CA . PRO A 1 195 ? -12.343 -4.911 -16.851 1.00 97.69 195 PRO A CA 1
ATOM 1461 C C . PRO A 1 195 ? -11.278 -4.064 -17.568 1.00 97.69 195 PRO A C 1
ATOM 1463 O O . PRO A 1 195 ? -11.507 -2.894 -17.873 1.00 97.69 195 PRO A O 1
ATOM 1466 N N . ALA A 1 196 ? -10.134 -4.680 -17.876 1.00 96.62 196 ALA A N 1
ATOM 1467 C CA . ALA A 1 196 ? -8.957 -4.039 -18.479 1.00 96.62 196 ALA A CA 1
ATOM 1468 C C . ALA A 1 196 ? -9.204 -3.400 -19.866 1.00 96.62 196 ALA A C 1
ATOM 1470 O O . ALA A 1 196 ? -8.368 -2.666 -20.379 1.00 96.62 196 ALA A O 1
ATOM 1471 N N . ASN A 1 197 ? -10.363 -3.647 -20.482 1.00 93.19 197 ASN A N 1
ATOM 1472 C CA . ASN A 1 197 ? -10.715 -3.178 -21.824 1.00 93.19 197 ASN A CA 1
ATOM 1473 C C . ASN A 1 197 ? -11.146 -1.697 -21.900 1.00 93.19 197 ASN A C 1
ATOM 1475 O O . ASN A 1 197 ? -11.485 -1.224 -22.984 1.00 93.19 197 ASN A O 1
ATOM 1479 N N . GLY A 1 198 ? -11.214 -0.989 -20.769 1.00 91.88 198 GLY A N 1
ATOM 1480 C CA . GLY A 1 198 ? -11.590 0.429 -20.714 1.00 91.88 198 GLY A CA 1
ATOM 1481 C C . GLY A 1 198 ? -13.073 0.725 -20.958 1.00 91.88 198 GLY A C 1
ATOM 1482 O O . GLY A 1 198 ? -13.460 1.887 -21.024 1.00 91.88 198 GLY A O 1
ATOM 1483 N N . LYS A 1 199 ? -13.933 -0.297 -21.061 1.00 93.56 199 LYS A N 1
ATOM 1484 C CA . LYS A 1 199 ? -15.383 -0.138 -21.289 1.00 93.56 199 LYS A CA 1
ATOM 1485 C C . LYS A 1 199 ? -16.192 -0.004 -19.993 1.00 93.56 199 LYS A C 1
ATOM 1487 O O . LYS A 1 199 ? -17.420 0.011 -20.030 1.00 93.56 199 LYS A O 1
ATOM 1492 N N . GLY A 1 200 ? -15.517 0.091 -18.848 1.00 92.69 200 GLY A N 1
ATOM 1493 C CA . GLY A 1 200 ? -16.146 0.071 -17.530 1.00 92.69 200 GLY A CA 1
ATOM 1494 C C . GLY A 1 200 ? -16.600 -1.331 -17.113 1.00 92.69 200 GLY A C 1
ATOM 1495 O O . GLY A 1 200 ? -16.163 -2.334 -17.672 1.00 92.69 200 GLY A O 1
ATOM 1496 N N . GLY A 1 201 ? -17.454 -1.398 -16.092 1.00 95.19 201 GLY A N 1
ATOM 1497 C CA . GLY A 1 201 ? -17.906 -2.646 -15.471 1.00 95.19 201 GLY A CA 1
ATOM 1498 C C . GLY A 1 201 ? -17.722 -2.640 -13.951 1.00 95.19 201 GLY A C 1
ATOM 1499 O O . GLY A 1 201 ? -17.239 -1.646 -13.400 1.00 95.19 201 GLY A O 1
ATOM 1500 N N . PRO A 1 202 ? -18.130 -3.718 -13.261 1.00 95.50 202 PRO A N 1
ATOM 1501 C CA . PRO A 1 202 ? -17.955 -3.837 -11.818 1.00 95.50 202 PRO A CA 1
ATOM 1502 C C . PRO A 1 202 ? -16.476 -3.994 -11.445 1.00 95.50 202 PRO A C 1
ATOM 1504 O O . PRO A 1 202 ? -15.670 -4.481 -12.236 1.00 95.50 202 PRO A O 1
ATOM 1507 N N . TYR A 1 203 ? -16.137 -3.616 -10.214 1.00 97.19 203 TYR A N 1
ATOM 1508 C CA . TYR A 1 203 ? -14.858 -3.969 -9.605 1.00 97.19 203 TYR A CA 1
ATOM 1509 C C . TYR A 1 203 ? -14.847 -5.449 -9.224 1.00 97.19 203 TYR A C 1
ATOM 1511 O O . TYR A 1 203 ? -15.749 -5.912 -8.524 1.00 97.19 203 TYR A O 1
ATOM 1519 N N . THR A 1 204 ? -13.809 -6.173 -9.630 1.00 97.06 204 THR A N 1
ATOM 1520 C CA . THR A 1 204 ? -13.587 -7.575 -9.248 1.00 97.06 204 THR A CA 1
ATOM 1521 C C . THR A 1 204 ? -12.149 -7.780 -8.780 1.00 97.06 204 THR A C 1
ATOM 1523 O O . THR A 1 204 ? -11.282 -7.011 -9.196 1.00 97.06 204 THR A O 1
ATOM 1526 N N . PRO A 1 205 ? -11.864 -8.800 -7.949 1.00 98.00 205 PRO A N 1
ATOM 1527 C CA . PRO A 1 205 ? -10.494 -9.213 -7.664 1.00 98.00 205 PRO A CA 1
ATOM 1528 C C . PRO A 1 205 ? -9.736 -9.548 -8.948 1.00 98.00 205 PRO A C 1
ATOM 1530 O O . PRO A 1 205 ? -10.273 -10.233 -9.820 1.00 98.00 205 PRO A O 1
ATOM 1533 N N . VAL A 1 206 ? -8.501 -9.068 -9.059 1.00 97.62 206 VAL A N 1
ATOM 1534 C CA . VAL A 1 206 ? -7.642 -9.270 -10.233 1.00 97.62 206 VAL A CA 1
ATOM 1535 C C . VAL A 1 206 ? -6.217 -9.608 -9.813 1.00 97.62 206 VAL A C 1
ATOM 1537 O O . VAL A 1 206 ? -5.799 -9.313 -8.693 1.00 97.62 206 VAL A O 1
ATOM 1540 N N . PHE A 1 207 ? -5.468 -10.223 -10.725 1.00 93.62 207 PHE A N 1
ATOM 1541 C CA . PHE A 1 207 ? -4.063 -10.564 -10.530 1.00 93.62 207 PHE A CA 1
ATOM 1542 C C . PHE A 1 207 ? -3.173 -9.730 -11.471 1.00 93.62 207 PHE A C 1
ATOM 1544 O O . PHE A 1 207 ? -3.509 -9.617 -12.655 1.00 93.62 207 PHE A O 1
ATOM 1551 N N . PRO A 1 208 ? -2.068 -9.136 -10.978 1.00 95.25 208 PRO A N 1
ATOM 1552 C CA . PRO A 1 208 ? -1.134 -8.383 -11.810 1.00 95.25 208 PRO A CA 1
ATOM 1553 C C . PRO A 1 208 ? -0.275 -9.288 -12.699 1.00 95.25 208 PRO A C 1
ATOM 1555 O O . PRO A 1 208 ? 0.189 -10.340 -12.279 1.00 95.25 208 PRO A O 1
ATOM 1558 N N . VAL A 1 209 ? 0.041 -8.809 -13.895 1.00 97.19 209 VAL A N 1
ATOM 1559 C CA . VAL A 1 209 ? 1.127 -9.307 -14.740 1.00 97.19 209 VAL A CA 1
ATOM 1560 C C . VAL A 1 209 ? 2.216 -8.240 -14.780 1.00 97.19 209 VAL A C 1
ATOM 1562 O O . VAL A 1 209 ? 1.942 -7.062 -15.026 1.00 97.19 209 VAL A O 1
ATOM 1565 N N . HIS A 1 210 ? 3.450 -8.663 -14.520 1.00 95.81 210 HIS A N 1
ATOM 1566 C C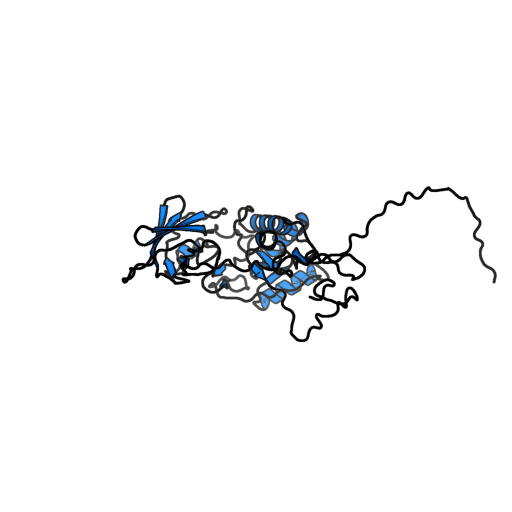A . HIS A 1 210 ? 4.614 -7.794 -14.366 1.00 95.81 210 HIS A CA 1
ATOM 1567 C C . HIS A 1 210 ? 5.617 -8.043 -15.500 1.00 95.81 210 HIS A C 1
ATOM 1569 O O . HIS A 1 210 ? 6.500 -8.888 -15.366 1.00 95.81 210 HIS A O 1
ATOM 1575 N N . PRO A 1 211 ? 5.474 -7.367 -16.653 1.00 94.50 211 PRO A N 1
ATOM 1576 C CA . PRO A 1 211 ? 6.478 -7.433 -17.705 1.00 94.50 211 PRO A CA 1
ATOM 1577 C C . PRO A 1 211 ? 7.722 -6.640 -17.267 1.00 94.50 211 PRO A C 1
ATOM 1579 O O . PRO A 1 211 ? 7.634 -5.450 -16.962 1.00 94.50 211 PRO A O 1
ATOM 1582 N N . ILE A 1 212 ? 8.876 -7.307 -17.222 1.00 91.31 212 ILE A N 1
ATOM 1583 C CA . ILE A 1 212 ? 10.120 -6.746 -16.676 1.00 91.31 212 ILE A CA 1
ATOM 1584 C C . ILE A 1 212 ? 10.958 -6.111 -17.808 1.00 91.31 212 ILE A C 1
ATOM 1586 O O . ILE A 1 212 ? 11.152 -6.755 -18.841 1.00 91.31 212 ILE A O 1
ATOM 1590 N N . PRO A 1 213 ? 11.454 -4.865 -17.651 1.00 86.06 213 PRO A N 1
ATOM 1591 C CA . PRO A 1 213 ? 12.339 -4.205 -18.615 1.00 86.06 213 PRO A CA 1
ATOM 1592 C C . PRO A 1 213 ? 13.726 -4.886 -18.714 1.00 86.06 213 PRO A C 1
ATOM 1594 O O . PRO A 1 213 ? 14.120 -5.653 -17.846 1.00 86.06 213 PRO A O 1
ATOM 1597 N N . SER A 1 214 ? 14.549 -4.598 -19.726 1.00 86.69 214 SER A N 1
ATOM 1598 C CA . SER A 1 214 ? 14.355 -3.583 -20.767 1.00 86.69 214 SER A CA 1
ATOM 1599 C C . SER A 1 214 ? 13.517 -4.072 -21.946 1.00 86.69 214 SER A C 1
ATOM 1601 O O . SER A 1 214 ? 13.531 -5.237 -22.334 1.00 86.69 214 SER A O 1
ATOM 1603 N N . PHE A 1 215 ? 12.793 -3.133 -22.548 1.00 86.50 215 PHE A N 1
ATOM 1604 C CA . PHE A 1 215 ? 12.155 -3.325 -23.843 1.00 86.50 215 PHE A CA 1
ATOM 1605 C C . PHE A 1 215 ? 13.068 -2.723 -24.907 1.00 86.50 215 PHE A C 1
ATOM 1607 O O . PHE A 1 215 ? 13.633 -1.648 -24.701 1.00 86.50 215 PHE A O 1
ATOM 1614 N N . GLY A 1 216 ? 13.208 -3.389 -26.056 1.00 86.06 216 GLY A N 1
ATOM 1615 C CA . GLY A 1 216 ? 14.119 -2.938 -27.117 1.00 86.06 216 GLY A CA 1
ATOM 1616 C C . GLY A 1 216 ? 13.800 -1.542 -27.676 1.00 86.06 216 GLY A C 1
ATOM 1617 O O . GLY A 1 216 ? 14.667 -0.906 -28.269 1.00 86.06 216 GLY A O 1
ATOM 1618 N N . SER A 1 217 ? 12.568 -1.055 -27.494 1.00 94.25 217 SER A N 1
ATOM 1619 C CA . SER A 1 217 ? 12.136 0.311 -27.811 1.00 94.25 217 SER A CA 1
ATOM 1620 C C . SER A 1 217 ? 10.802 0.636 -27.125 1.00 94.25 217 SER A C 1
ATOM 1622 O O . SER A 1 217 ? 10.116 -0.258 -26.627 1.00 94.25 217 SER A O 1
ATOM 1624 N N . LEU A 1 218 ? 10.389 1.909 -27.160 1.00 93.75 218 LEU A N 1
ATOM 1625 C CA . LEU A 1 218 ? 9.047 2.313 -26.716 1.00 93.75 218 LEU A CA 1
ATOM 1626 C C . LEU A 1 218 ? 7.935 1.681 -27.564 1.00 93.75 218 LEU A C 1
ATOM 1628 O O . LEU A 1 218 ? 6.892 1.342 -27.027 1.00 93.75 218 LEU A O 1
ATOM 1632 N N . THR A 1 219 ? 8.173 1.444 -28.857 1.00 96.19 219 THR A N 1
ATOM 1633 C CA . THR A 1 219 ? 7.219 0.733 -29.720 1.00 96.19 219 THR A CA 1
ATOM 1634 C C . THR A 1 219 ? 7.028 -0.714 -29.274 1.00 96.19 219 THR A C 1
ATOM 1636 O O . THR A 1 219 ? 5.903 -1.197 -29.243 1.00 96.19 219 THR A O 1
ATOM 1639 N N . ALA A 1 220 ? 8.110 -1.405 -28.900 1.00 96.19 220 ALA A N 1
ATOM 1640 C CA . ALA A 1 220 ? 8.013 -2.768 -28.382 1.00 96.19 220 ALA A CA 1
ATOM 1641 C C . ALA A 1 220 ? 7.251 -2.813 -27.049 1.00 96.19 220 ALA A C 1
ATOM 1643 O O . ALA A 1 220 ? 6.418 -3.695 -26.859 1.00 96.19 220 ALA A O 1
ATOM 1644 N N . LEU A 1 221 ? 7.497 -1.842 -26.161 1.00 95.69 221 LEU A N 1
ATOM 1645 C CA . LEU A 1 221 ? 6.716 -1.677 -24.936 1.00 95.69 221 LEU A CA 1
ATOM 1646 C C . LEU A 1 221 ? 5.229 -1.478 -25.258 1.00 95.69 221 LEU A C 1
ATOM 1648 O O . LEU A 1 221 ? 4.406 -2.241 -24.765 1.00 95.69 221 LEU A O 1
ATOM 1652 N N . ASP A 1 222 ? 4.886 -0.504 -26.105 1.00 96.69 222 ASP A N 1
ATOM 1653 C CA . ASP A 1 222 ? 3.491 -0.187 -26.433 1.00 96.69 222 ASP A CA 1
ATOM 1654 C C . ASP A 1 222 ? 2.750 -1.410 -27.007 1.00 96.69 222 ASP A C 1
ATOM 1656 O O . ASP A 1 222 ? 1.647 -1.707 -26.554 1.00 96.69 222 ASP A O 1
ATOM 1660 N N . LEU A 1 223 ? 3.386 -2.189 -27.895 1.00 96.69 223 LEU A N 1
ATOM 1661 C CA . LEU A 1 223 ? 2.820 -3.435 -28.431 1.00 96.69 223 LEU A CA 1
ATOM 1662 C C . LEU A 1 223 ? 2.526 -4.470 -27.336 1.00 96.69 223 LEU A C 1
ATOM 1664 O O . LEU A 1 223 ? 1.438 -5.037 -27.306 1.00 96.69 223 LEU A O 1
ATOM 1668 N N . VAL A 1 224 ? 3.465 -4.705 -26.413 1.00 96.81 224 VAL A N 1
ATOM 1669 C CA . VAL A 1 224 ? 3.244 -5.634 -25.290 1.00 96.81 224 VAL A CA 1
ATOM 1670 C C . VAL A 1 224 ? 2.071 -5.165 -24.434 1.00 96.81 224 VAL A C 1
ATOM 1672 O O . VAL A 1 224 ? 1.205 -5.963 -24.076 1.00 96.81 224 VAL A O 1
ATOM 1675 N N . LEU A 1 225 ? 2.011 -3.870 -24.120 1.00 97.62 225 LEU A N 1
ATOM 1676 C CA . LEU A 1 225 ? 0.945 -3.325 -23.287 1.00 97.62 225 LEU A CA 1
ATOM 1677 C C . LEU A 1 225 ? -0.424 -3.346 -23.988 1.00 97.62 225 LEU A C 1
ATOM 1679 O O . LEU A 1 225 ? -1.446 -3.502 -23.313 1.00 97.62 225 LEU A O 1
ATOM 1683 N N . ASP A 1 226 ? -0.462 -3.182 -25.312 1.00 97.62 226 ASP A N 1
ATOM 1684 C CA . ASP A 1 226 ? -1.677 -3.287 -26.125 1.00 97.62 226 ASP A CA 1
ATOM 1685 C C . ASP A 1 226 ? -2.192 -4.730 -26.153 1.00 97.62 226 ASP A C 1
ATOM 1687 O O . ASP A 1 226 ? -3.379 -4.962 -25.922 1.00 97.62 226 ASP A O 1
ATOM 1691 N N . GLU A 1 227 ? -1.309 -5.709 -26.353 1.00 97.38 227 GLU A N 1
ATOM 1692 C CA . GLU A 1 227 ? -1.666 -7.132 -26.315 1.00 97.38 227 GLU A CA 1
ATOM 1693 C C . GLU A 1 227 ? -2.128 -7.568 -24.919 1.00 97.38 227 GLU A C 1
ATOM 1695 O O . GLU A 1 227 ? -3.141 -8.256 -24.783 1.00 97.38 227 GLU A O 1
ATOM 1700 N N . MET A 1 228 ? -1.465 -7.098 -23.854 1.00 97.94 228 MET A N 1
ATOM 1701 C CA . MET A 1 228 ? -1.931 -7.317 -22.481 1.00 97.94 228 MET A CA 1
ATOM 1702 C C . MET A 1 228 ? -3.353 -6.786 -22.280 1.00 97.94 228 MET A C 1
ATOM 1704 O O . MET A 1 228 ? -4.197 -7.478 -21.713 1.00 97.94 228 MET A O 1
ATOM 1708 N N . GLN A 1 229 ? -3.638 -5.573 -22.762 1.00 97.88 229 GLN A N 1
ATOM 1709 C CA . GLN A 1 229 ? -4.968 -4.979 -22.658 1.00 97.88 229 GLN A CA 1
ATOM 1710 C C . GLN A 1 229 ? -6.015 -5.793 -23.432 1.00 97.88 229 GLN A C 1
ATOM 1712 O O . GLN A 1 229 ? -7.096 -6.058 -22.902 1.00 97.88 229 GLN A O 1
ATOM 1717 N N . GLN A 1 230 ? -5.702 -6.207 -24.665 1.00 97.50 230 GLN A N 1
ATOM 1718 C CA . GLN A 1 230 ? -6.581 -7.040 -25.494 1.00 97.50 230 GLN A CA 1
ATOM 1719 C C . GLN A 1 230 ? -6.875 -8.396 -24.838 1.00 97.50 230 GLN A C 1
ATOM 1721 O O . GLN A 1 230 ? -8.018 -8.853 -24.862 1.00 97.50 230 GLN A O 1
ATOM 1726 N N . ALA A 1 231 ? -5.873 -8.996 -24.192 1.00 97.38 231 ALA A N 1
ATOM 1727 C CA . ALA A 1 231 ? -5.991 -10.255 -23.461 1.00 97.38 231 ALA A CA 1
ATOM 1728 C C . ALA A 1 231 ? -6.698 -10.124 -22.096 1.00 97.38 231 ALA A C 1
ATOM 1730 O O . ALA A 1 231 ? -6.939 -11.130 -21.430 1.00 97.38 231 ALA A O 1
ATOM 1731 N N . GLY A 1 232 ? -7.037 -8.906 -21.658 1.00 97.06 232 GLY A N 1
ATOM 1732 C CA . GLY A 1 232 ? -7.668 -8.671 -20.358 1.00 97.06 232 GLY A CA 1
ATOM 1733 C C . GLY A 1 232 ? -6.707 -8.779 -19.168 1.00 97.06 232 GLY A C 1
ATOM 1734 O O . GLY A 1 232 ? -7.150 -9.036 -18.050 1.00 97.06 232 GLY A O 1
ATOM 1735 N N . LEU A 1 233 ? -5.404 -8.600 -19.400 1.00 98.12 233 LEU A N 1
ATOM 1736 C CA . LEU A 1 233 ? -4.355 -8.675 -18.386 1.00 98.12 233 LEU A CA 1
ATOM 1737 C C . LEU A 1 233 ? -4.081 -7.308 -17.758 1.00 98.12 233 LEU A C 1
ATOM 1739 O O . LEU A 1 233 ? -4.044 -6.278 -18.435 1.00 98.12 233 LEU A O 1
ATOM 1743 N N . TYR A 1 234 ? -3.832 -7.329 -16.453 1.00 98.50 234 TYR A N 1
ATOM 1744 C CA . TYR A 1 234 ? -3.622 -6.148 -15.626 1.00 98.50 234 TYR A CA 1
ATOM 1745 C C . TYR A 1 234 ? -2.137 -5.867 -15.427 1.00 98.50 234 TYR A C 1
ATOM 1747 O O . TYR A 1 234 ? -1.382 -6.752 -15.045 1.00 98.50 234 TYR A O 1
ATOM 1755 N N . LEU A 1 235 ? -1.719 -4.632 -15.669 1.00 98.56 235 LEU A N 1
ATOM 1756 C CA . LEU A 1 235 ? -0.324 -4.220 -15.702 1.00 98.56 235 LEU A CA 1
ATOM 1757 C C . LEU A 1 235 ? 0.172 -3.763 -14.325 1.00 98.56 235 LEU A C 1
ATOM 1759 O O . LEU A 1 235 ? -0.331 -2.785 -13.766 1.00 98.56 235 LEU A O 1
ATOM 1763 N N . MET A 1 236 ? 1.222 -4.417 -13.830 1.00 98.50 236 MET A N 1
ATOM 1764 C CA . MET A 1 236 ? 2.161 -3.830 -12.873 1.00 98.50 236 MET A CA 1
ATOM 1765 C C . MET A 1 236 ? 3.276 -3.141 -13.668 1.00 98.50 236 MET A C 1
ATOM 1767 O O . MET A 1 236 ? 4.075 -3.817 -14.315 1.00 98.50 236 MET A O 1
ATOM 1771 N N . TYR A 1 237 ? 3.302 -1.807 -13.676 1.00 98.44 237 TYR A N 1
ATOM 1772 C CA . TYR A 1 237 ? 4.263 -1.058 -14.487 1.00 98.44 237 TYR A CA 1
ATOM 1773 C C . TYR A 1 237 ? 5.578 -0.828 -13.736 1.00 98.44 237 TYR A C 1
ATOM 1775 O O . TYR A 1 237 ? 5.590 -0.186 -12.686 1.00 98.44 237 TYR A O 1
ATOM 1783 N N . ASP A 1 238 ? 6.672 -1.330 -14.303 1.00 97.62 238 ASP A N 1
ATOM 1784 C CA . ASP A 1 238 ? 8.002 -1.375 -13.699 1.00 97.62 238 ASP A CA 1
ATOM 1785 C C . ASP A 1 238 ? 8.848 -0.126 -13.992 1.00 97.62 238 ASP A C 1
ATOM 1787 O O . ASP A 1 238 ? 9.060 0.239 -15.147 1.00 97.62 238 ASP A O 1
ATOM 1791 N N . MET A 1 239 ? 9.360 0.508 -12.934 1.00 96.81 239 MET A N 1
ATOM 1792 C CA . MET A 1 239 ? 10.283 1.645 -12.987 1.00 96.81 239 MET A CA 1
ATOM 1793 C C . MET A 1 239 ? 11.636 1.352 -12.310 1.00 96.81 239 MET A C 1
ATOM 1795 O O . MET A 1 239 ? 12.402 2.295 -12.085 1.00 96.81 239 MET A O 1
ATOM 1799 N N . ARG A 1 240 ? 11.961 0.083 -12.004 1.00 93.44 240 ARG A N 1
ATOM 1800 C CA . ARG A 1 240 ? 13.076 -0.320 -11.121 1.00 93.44 240 ARG A CA 1
ATOM 1801 C C . ARG A 1 240 ? 14.416 0.308 -11.478 1.00 93.44 240 ARG A C 1
ATOM 1803 O O . ARG A 1 240 ? 15.141 0.764 -10.603 1.00 93.44 240 ARG A O 1
ATOM 1810 N N . GLY A 1 241 ? 14.717 0.421 -12.771 1.00 91.69 241 GLY A N 1
ATOM 1811 C CA . GLY A 1 241 ? 15.999 0.949 -13.241 1.00 91.69 241 GLY A CA 1
ATOM 1812 C C . GLY A 1 241 ? 16.167 2.466 -13.101 1.00 91.69 241 GLY A C 1
ATOM 1813 O O . GLY A 1 241 ? 17.283 2.966 -13.208 1.00 91.69 241 GLY A O 1
ATOM 1814 N N . THR A 1 242 ? 15.086 3.228 -12.904 1.00 95.69 242 THR A N 1
ATOM 1815 C CA . THR A 1 242 ? 15.127 4.702 -12.964 1.00 95.69 242 THR A CA 1
ATOM 1816 C C . THR A 1 242 ? 14.228 5.395 -11.941 1.00 95.69 242 THR A C 1
ATOM 1818 O O . THR A 1 242 ? 14.005 6.602 -12.049 1.00 95.69 242 THR A O 1
ATOM 1821 N N . TYR A 1 243 ? 13.713 4.683 -10.936 1.00 97.44 243 TYR A N 1
ATOM 1822 C CA . TYR A 1 243 ? 12.710 5.210 -10.001 1.00 97.44 243 TYR A CA 1
ATOM 1823 C C . TYR A 1 243 ? 13.195 6.398 -9.153 1.00 97.44 243 TYR A C 1
ATOM 1825 O O . TYR A 1 243 ? 12.379 7.190 -8.673 1.00 97.44 243 TYR A O 1
ATOM 1833 N N . GLN A 1 244 ? 14.514 6.550 -8.988 1.00 98.06 244 GLN A N 1
ATOM 1834 C CA . GLN A 1 244 ? 15.132 7.693 -8.308 1.00 98.06 244 GLN A CA 1
ATOM 1835 C C . GLN A 1 244 ? 15.228 8.943 -9.210 1.00 98.06 244 GLN A C 1
ATOM 1837 O O . GLN A 1 244 ? 15.337 10.069 -8.718 1.00 98.06 244 GLN A O 1
ATOM 1842 N N . ASN A 1 245 ? 15.155 8.784 -10.537 1.00 98.38 245 ASN A N 1
ATOM 1843 C CA . ASN A 1 245 ? 15.207 9.887 -11.495 1.00 98.38 245 ASN A CA 1
ATOM 1844 C C . ASN A 1 245 ? 13.808 10.483 -11.704 1.00 98.38 245 ASN A C 1
ATOM 1846 O O . ASN A 1 245 ? 12.987 9.959 -12.456 1.00 98.38 245 ASN A O 1
ATOM 1850 N N . LYS A 1 246 ? 13.553 11.636 -11.078 1.00 98.44 246 LYS A N 1
ATOM 1851 C CA . LYS A 1 246 ? 12.251 12.325 -11.121 1.00 98.44 246 LYS A CA 1
ATOM 1852 C C . LYS A 1 246 ? 11.772 12.664 -12.535 1.00 98.44 246 LYS A C 1
ATOM 1854 O O . LYS A 1 246 ? 10.569 12.601 -12.787 1.00 98.44 246 LYS A O 1
ATOM 1859 N N . THR A 1 247 ? 12.678 13.021 -13.447 1.00 98.56 247 THR A N 1
ATOM 1860 C CA . THR A 1 247 ? 12.321 13.310 -14.844 1.00 98.56 247 THR A CA 1
ATOM 1861 C C . THR A 1 247 ? 11.807 12.044 -15.518 1.00 98.56 247 THR A C 1
ATOM 1863 O O . THR A 1 247 ? 10.699 12.044 -16.048 1.00 98.56 247 THR A O 1
ATOM 1866 N N . SER A 1 248 ? 12.546 10.940 -15.380 1.00 98.06 248 SER A N 1
ATOM 1867 C CA . SER A 1 248 ? 12.144 9.644 -15.931 1.00 98.06 248 SER A CA 1
ATOM 1868 C C . SER A 1 248 ? 10.823 9.145 -15.336 1.00 98.06 248 SER A C 1
ATOM 1870 O O . SER A 1 248 ? 9.926 8.761 -16.080 1.00 98.06 248 SER A O 1
ATOM 1872 N N . VAL A 1 249 ? 10.647 9.217 -14.010 1.00 98.62 249 VAL A N 1
ATOM 1873 C CA . VAL A 1 249 ? 9.378 8.857 -13.347 1.00 98.62 249 VAL A CA 1
ATOM 1874 C C . VAL A 1 249 ? 8.218 9.696 -13.887 1.00 98.62 249 VAL A C 1
ATOM 1876 O O . VAL A 1 249 ? 7.149 9.164 -14.174 1.00 98.62 249 VAL A O 1
ATOM 1879 N N . THR A 1 250 ? 8.421 11.002 -14.076 1.00 98.81 250 THR A N 1
ATOM 1880 C CA . THR A 1 250 ? 7.379 11.896 -14.600 1.00 98.81 250 THR A CA 1
ATOM 1881 C C . THR A 1 250 ? 6.970 11.523 -16.024 1.00 98.81 250 THR A C 1
ATOM 1883 O O . THR A 1 250 ? 5.777 11.485 -16.332 1.00 98.81 250 THR A O 1
ATOM 1886 N N . GLU A 1 251 ? 7.936 11.237 -16.896 1.00 98.38 251 GLU A N 1
ATOM 1887 C CA . GLU A 1 251 ? 7.681 10.813 -18.277 1.00 98.38 251 GLU A CA 1
ATOM 1888 C C . GLU A 1 251 ? 6.931 9.477 -18.328 1.00 98.38 251 GLU A C 1
ATOM 1890 O O . GLU A 1 251 ? 5.932 9.351 -19.039 1.00 98.38 251 GLU A O 1
ATOM 1895 N N . GLN A 1 252 ? 7.373 8.502 -17.533 1.00 98.12 252 GLN A N 1
ATOM 1896 C CA . GLN A 1 252 ? 6.783 7.167 -17.488 1.00 98.12 252 GLN A CA 1
ATOM 1897 C C . GLN A 1 252 ? 5.356 7.183 -16.929 1.00 98.12 252 GLN A C 1
ATOM 1899 O O . GLN A 1 252 ? 4.442 6.658 -17.565 1.00 98.12 252 GLN A O 1
ATOM 1904 N N . VAL A 1 253 ? 5.117 7.862 -15.803 1.00 98.75 253 VAL A N 1
ATOM 1905 C CA . VAL A 1 253 ? 3.769 7.966 -15.220 1.00 98.75 253 VAL A CA 1
ATOM 1906 C C . VAL A 1 253 ? 2.804 8.637 -16.196 1.00 98.75 253 VAL A C 1
ATOM 1908 O O . VAL A 1 253 ? 1.699 8.141 -16.408 1.00 98.75 253 VAL A O 1
ATOM 1911 N N . ASN A 1 254 ? 3.208 9.735 -16.845 1.00 98.56 254 ASN A N 1
ATOM 1912 C CA . ASN A 1 254 ? 2.338 10.436 -17.794 1.00 98.56 254 ASN A CA 1
ATOM 1913 C C . ASN A 1 254 ? 2.069 9.646 -19.083 1.00 98.56 254 ASN A C 1
ATOM 1915 O O . ASN A 1 254 ? 1.020 9.852 -19.689 1.00 98.56 254 ASN A O 1
ATOM 1919 N N . ARG A 1 255 ? 2.967 8.739 -19.484 1.00 97.75 255 ARG A N 1
ATOM 1920 C CA . ARG A 1 255 ? 2.743 7.819 -20.608 1.00 97.75 255 ARG A CA 1
ATOM 1921 C C . ARG A 1 255 ? 1.732 6.723 -20.269 1.00 97.75 255 ARG A C 1
ATOM 1923 O O . ARG A 1 255 ? 0.949 6.340 -21.131 1.00 97.75 255 ARG A O 1
ATOM 1930 N N . ILE A 1 256 ? 1.776 6.202 -19.044 1.00 98.44 256 ILE A N 1
ATOM 1931 C CA . ILE A 1 256 ? 1.123 4.932 -18.695 1.00 98.44 256 ILE A CA 1
ATOM 1932 C C . ILE A 1 256 ? -0.208 5.118 -17.962 1.00 98.44 256 ILE A C 1
ATOM 1934 O O . ILE A 1 256 ? -1.107 4.299 -18.122 1.00 98.44 256 ILE A O 1
ATOM 1938 N N . LYS A 1 257 ? -0.392 6.200 -17.195 1.00 98.44 257 LYS A N 1
ATOM 1939 C CA . LYS A 1 257 ? -1.573 6.381 -16.326 1.00 98.44 257 LYS A CA 1
ATOM 1940 C C . LYS A 1 257 ? -2.921 6.458 -17.056 1.00 98.44 257 LYS A C 1
ATOM 1942 O O . LYS A 1 257 ? -3.966 6.284 -16.435 1.00 98.44 257 LYS A O 1
ATOM 1947 N N . SER A 1 258 ? -2.914 6.721 -18.362 1.00 98.00 258 SER A N 1
ATOM 1948 C CA . SER A 1 258 ? -4.113 6.735 -19.208 1.00 98.00 258 SER A CA 1
ATOM 1949 C C . SER A 1 258 ? -4.547 5.342 -19.673 1.00 98.00 258 SER A C 1
ATOM 1951 O O . SER A 1 258 ? -5.628 5.210 -20.248 1.00 98.00 258 SER A O 1
ATOM 1953 N N . ARG A 1 259 ? -3.734 4.301 -19.447 1.00 98.12 259 ARG A N 1
ATOM 1954 C CA . ARG A 1 259 ? -4.051 2.940 -19.884 1.00 98.12 259 ARG A CA 1
ATOM 1955 C C . ARG A 1 259 ? -5.127 2.325 -18.983 1.00 98.12 259 ARG A C 1
ATOM 1957 O O . ARG A 1 259 ? -4.964 2.338 -17.767 1.00 98.12 259 ARG A O 1
ATOM 1964 N N . PRO A 1 260 ? -6.198 1.741 -19.545 1.00 97.69 260 PRO A N 1
ATOM 1965 C CA . PRO A 1 260 ? -7.295 1.160 -18.768 1.00 97.69 260 PRO A CA 1
ATOM 1966 C C . PRO A 1 260 ? -6.931 -0.146 -18.051 1.00 97.69 260 PRO A C 1
ATOM 1968 O O . PRO A 1 260 ? -7.684 -0.604 -17.193 1.00 97.69 260 PRO A O 1
ATOM 1971 N N . ASN A 1 261 ? -5.810 -0.767 -18.421 1.00 98.19 261 ASN A N 1
ATOM 1972 C CA . ASN A 1 261 ? -5.314 -1.985 -17.799 1.00 98.19 261 ASN A CA 1
ATOM 1973 C C . ASN A 1 261 ? -4.195 -1.741 -16.779 1.00 98.19 261 ASN A C 1
ATOM 1975 O O . ASN A 1 261 ? -3.647 -2.714 -16.264 1.00 98.19 261 ASN A O 1
ATOM 1979 N N . LEU A 1 262 ? -3.845 -0.486 -16.469 1.00 98.75 262 LEU A N 1
ATOM 1980 C CA . LEU A 1 262 ? -2.906 -0.190 -15.390 1.00 98.75 262 LEU A CA 1
ATOM 1981 C C . LEU A 1 262 ? -3.517 -0.599 -14.046 1.00 98.75 262 LEU A C 1
ATOM 1983 O O . LEU A 1 262 ? -4.608 -0.164 -13.685 1.00 98.75 262 LEU A O 1
ATOM 1987 N N . LEU A 1 263 ? -2.794 -1.424 -13.292 1.00 98.69 263 LEU A N 1
ATOM 1988 C CA . LEU A 1 263 ? -3.226 -1.886 -11.978 1.00 98.69 263 LEU A CA 1
ATOM 1989 C C . LEU A 1 263 ? -2.401 -1.262 -10.859 1.00 98.69 263 LEU A C 1
ATOM 1991 O O . LEU A 1 263 ? -2.971 -0.814 -9.868 1.00 98.69 263 LEU A O 1
ATOM 1995 N N . LEU A 1 264 ? -1.080 -1.220 -10.995 1.00 98.56 264 LEU A N 1
ATOM 1996 C CA . LEU A 1 264 ? -0.211 -0.633 -9.981 1.00 98.56 264 LEU A CA 1
ATOM 1997 C C . LEU A 1 264 ? 1.151 -0.222 -10.541 1.00 98.56 264 LEU A C 1
ATOM 1999 O O . LEU A 1 264 ? 1.564 -0.675 -11.610 1.00 98.56 264 LEU A O 1
ATOM 2003 N N . TRP A 1 265 ? 1.852 0.615 -9.783 1.00 98.69 265 TRP A N 1
ATOM 2004 C CA . TRP A 1 265 ? 3.216 1.050 -10.067 1.00 98.69 265 TRP A CA 1
ATOM 2005 C C . TRP A 1 265 ? 4.215 0.198 -9.283 1.00 98.69 265 TRP A C 1
ATOM 2007 O O . TRP A 1 265 ? 4.018 -0.018 -8.090 1.00 98.69 265 TRP A O 1
ATOM 2017 N N . TYR A 1 266 ? 5.299 -0.242 -9.911 1.00 98.38 266 TYR A N 1
ATOM 2018 C CA . TYR A 1 266 ? 6.426 -0.906 -9.258 1.00 98.38 266 TYR A CA 1
ATOM 2019 C C . TYR A 1 266 ? 7.646 0.009 -9.310 1.00 98.38 266 TYR A C 1
ATOM 2021 O O . TYR A 1 266 ? 8.134 0.334 -10.392 1.00 98.38 266 TYR A O 1
ATOM 2029 N N . THR A 1 267 ? 8.087 0.507 -8.154 1.00 96.44 267 THR A N 1
ATOM 2030 C CA . THR A 1 267 ? 9.153 1.514 -8.076 1.00 96.44 267 THR A CA 1
ATOM 2031 C C . THR A 1 267 ? 10.521 0.897 -7.920 1.00 96.44 267 THR A C 1
ATOM 2033 O O . THR A 1 267 ? 11.366 1.131 -8.769 1.00 96.44 267 THR A O 1
ATOM 2036 N N . ALA A 1 268 ? 10.755 0.169 -6.836 1.00 94.19 268 ALA A N 1
ATOM 2037 C CA . ALA A 1 268 ? 12.086 -0.258 -6.446 1.00 94.19 268 ALA A CA 1
ATOM 2038 C C . ALA A 1 268 ? 12.162 -1.778 -6.344 1.00 94.19 268 ALA A C 1
ATOM 2040 O O . ALA A 1 268 ? 11.268 -2.423 -5.791 1.00 94.19 268 ALA A O 1
ATOM 2041 N N . ASP A 1 269 ? 13.257 -2.298 -6.879 1.00 94.31 269 ASP A N 1
ATOM 2042 C CA . ASP A 1 269 ? 13.648 -3.693 -6.805 1.00 94.31 269 ASP A CA 1
ATOM 2043 C C . ASP A 1 269 ? 14.779 -3.789 -5.785 1.00 94.31 269 ASP A C 1
ATOM 2045 O O . ASP A 1 269 ? 15.862 -3.272 -6.046 1.00 94.31 269 ASP A O 1
ATOM 2049 N N . GLU A 1 270 ? 14.486 -4.329 -4.602 1.00 93.12 270 GLU A N 1
ATOM 2050 C CA . GLU A 1 270 ? 15.474 -4.592 -3.545 1.00 93.12 270 GLU A CA 1
ATOM 2051 C C . GLU A 1 270 ? 16.335 -3.365 -3.141 1.00 93.12 270 GLU A C 1
ATOM 2053 O O . GLU A 1 270 ? 17.561 -3.469 -3.018 1.00 93.12 270 GLU A O 1
ATOM 2058 N N . PRO A 1 271 ? 15.737 -2.172 -2.907 1.00 93.94 271 PRO A N 1
ATOM 2059 C CA . PRO A 1 271 ? 16.494 -0.953 -2.587 1.00 93.94 271 PRO A CA 1
ATOM 2060 C C . PRO A 1 271 ? 17.262 -1.049 -1.260 1.00 93.94 271 PRO A C 1
ATOM 2062 O O . PRO A 1 271 ? 18.209 -0.302 -1.019 1.00 93.94 271 PRO A O 1
ATOM 2065 N N . ASP A 1 272 ? 16.836 -1.947 -0.377 1.00 91.44 272 ASP A N 1
ATOM 2066 C CA . ASP A 1 272 ? 17.498 -2.297 0.873 1.00 91.44 272 ASP A CA 1
ATOM 2067 C C . ASP A 1 272 ? 18.758 -3.140 0.663 1.00 91.44 272 ASP A C 1
ATOM 2069 O O . ASP A 1 272 ? 19.732 -2.977 1.403 1.00 91.44 272 ASP A O 1
ATOM 2073 N N . GLY A 1 273 ? 18.764 -3.969 -0.380 1.00 88.38 273 GLY A N 1
ATOM 2074 C CA . GLY A 1 273 ? 19.928 -4.697 -0.860 1.00 88.38 273 GLY A CA 1
ATOM 2075 C C . GLY A 1 273 ? 21.012 -3.734 -1.329 1.00 88.38 273 GLY A C 1
ATOM 2076 O O . GLY A 1 273 ? 22.066 -3.624 -0.698 1.00 88.38 273 GLY A O 1
ATOM 2077 N N . THR A 1 274 ? 20.715 -2.941 -2.361 1.00 87.06 274 THR A N 1
ATOM 2078 C CA . THR A 1 274 ? 21.654 -1.957 -2.940 1.00 87.06 274 THR A CA 1
ATOM 2079 C C . THR A 1 274 ? 21.999 -0.800 -2.005 1.00 87.06 274 THR A C 1
ATOM 2081 O O . THR A 1 274 ? 22.929 -0.042 -2.285 1.00 87.06 274 THR A O 1
ATOM 2084 N N . THR A 1 275 ? 21.298 -0.680 -0.873 1.00 90.31 275 THR A N 1
ATOM 2085 C CA . THR A 1 275 ? 21.464 0.410 0.097 1.00 90.31 275 THR A CA 1
ATOM 2086 C C . THR A 1 275 ? 21.205 1.774 -0.550 1.00 90.31 275 THR A C 1
ATOM 2088 O O . THR A 1 275 ? 21.969 2.734 -0.406 1.00 90.31 275 THR A O 1
ATOM 2091 N N . ASP A 1 276 ? 20.104 1.858 -1.294 1.00 94.38 276 ASP A N 1
ATOM 2092 C CA . ASP A 1 276 ? 19.615 3.110 -1.857 1.00 94.38 276 ASP A CA 1
ATOM 2093 C C . ASP A 1 276 ? 19.338 4.139 -0.740 1.00 94.38 276 ASP A C 1
ATOM 2095 O O . ASP A 1 276 ? 19.139 3.784 0.425 1.00 94.38 276 ASP A O 1
ATOM 2099 N N . PRO A 1 277 ? 19.283 5.452 -1.040 1.00 96.44 277 PRO A N 1
ATOM 2100 C CA . PRO A 1 277 ? 18.962 6.442 -0.018 1.00 96.44 277 PRO A CA 1
ATOM 2101 C C . PRO A 1 277 ? 17.641 6.114 0.701 1.00 96.44 277 PRO A C 1
ATOM 2103 O O . PRO A 1 277 ? 16.614 5.919 0.057 1.00 96.44 277 PRO A O 1
ATOM 2106 N N . LEU A 1 278 ? 17.626 6.153 2.040 1.00 96.12 278 LEU A N 1
ATOM 2107 C CA . LEU A 1 278 ? 16.469 5.780 2.887 1.00 96.12 278 LEU A CA 1
ATOM 2108 C C . LEU A 1 278 ? 15.169 6.569 2.615 1.00 96.12 278 LEU A C 1
ATOM 2110 O O . LEU A 1 278 ? 14.101 6.264 3.146 1.00 96.12 278 LEU A O 1
ATOM 2114 N N . ASN A 1 279 ? 15.241 7.647 1.834 1.00 97.25 279 ASN A N 1
ATOM 2115 C CA . ASN A 1 279 ? 14.092 8.444 1.414 1.00 97.25 279 ASN A CA 1
ATOM 2116 C C . ASN A 1 279 ? 13.738 8.282 -0.076 1.00 97.25 279 ASN A C 1
ATOM 2118 O O . ASN A 1 279 ? 12.728 8.847 -0.501 1.00 97.25 279 ASN A O 1
ATOM 2122 N N . ALA A 1 280 ? 14.512 7.526 -0.859 1.00 97.44 280 ALA A N 1
ATOM 2123 C CA . ALA A 1 280 ? 14.350 7.380 -2.303 1.00 97.44 280 ALA A CA 1
ATOM 2124 C C . ALA A 1 280 ? 12.972 6.813 -2.669 1.00 97.44 280 ALA A C 1
ATOM 2126 O O . ALA A 1 280 ? 12.257 7.397 -3.490 1.00 97.44 280 ALA A O 1
ATOM 2127 N N . THR A 1 281 ? 12.548 5.741 -1.991 1.00 97.06 281 THR A N 1
ATOM 2128 C CA . THR A 1 281 ? 11.234 5.109 -2.203 1.00 97.06 281 THR A CA 1
ATOM 2129 C C . THR A 1 281 ? 10.094 6.092 -1.919 1.00 97.06 281 THR A C 1
ATOM 2131 O O . THR A 1 281 ? 9.168 6.236 -2.717 1.00 97.06 281 THR A O 1
ATOM 2134 N N . SER A 1 282 ? 10.190 6.846 -0.818 1.00 97.44 282 SER A N 1
ATOM 2135 C CA . SER A 1 282 ? 9.192 7.847 -0.419 1.00 97.44 282 SER A CA 1
ATOM 2136 C C . SER A 1 282 ? 9.125 9.020 -1.405 1.00 97.44 282 SER A C 1
ATOM 2138 O O . SER A 1 282 ? 8.035 9.481 -1.740 1.00 97.44 282 SER A O 1
ATOM 2140 N N . ILE A 1 283 ? 10.272 9.496 -1.903 1.00 98.06 283 ILE A N 1
ATOM 2141 C CA . ILE A 1 283 ? 10.342 10.574 -2.901 1.00 98.06 283 ILE A CA 1
ATOM 2142 C C . ILE A 1 283 ? 9.659 10.147 -4.205 1.00 98.06 283 ILE A C 1
ATOM 2144 O O . ILE A 1 283 ? 8.851 10.908 -4.741 1.00 98.06 283 ILE A O 1
ATOM 2148 N N . SER A 1 284 ? 9.962 8.943 -4.695 1.00 98.12 284 SER A N 1
ATOM 2149 C CA . SER A 1 284 ? 9.383 8.411 -5.932 1.00 98.12 284 SER A CA 1
ATOM 2150 C C . SER A 1 284 ? 7.873 8.200 -5.799 1.00 98.12 284 SER A C 1
ATOM 2152 O O . SER A 1 284 ? 7.097 8.715 -6.603 1.00 98.12 284 SER A O 1
ATOM 2154 N N . SER A 1 285 ? 7.437 7.561 -4.709 1.00 98.12 285 SER A N 1
ATOM 2155 C CA . SER A 1 285 ? 6.020 7.334 -4.396 1.00 98.12 285 SER A CA 1
ATOM 2156 C C . SER A 1 285 ? 5.216 8.630 -4.327 1.00 98.12 285 SER A C 1
ATOM 2158 O O . SER A 1 285 ? 4.156 8.747 -4.940 1.00 98.12 285 SER A O 1
ATOM 2160 N N . ASN A 1 286 ? 5.742 9.650 -3.645 1.00 98.44 286 ASN A N 1
ATOM 2161 C CA . ASN A 1 286 ? 5.098 10.958 -3.552 1.00 98.44 286 ASN A CA 1
ATOM 2162 C C . ASN A 1 286 ? 4.973 11.641 -4.920 1.00 98.44 286 ASN A C 1
ATOM 2164 O O . ASN A 1 286 ? 3.924 12.210 -5.227 1.00 98.44 286 ASN A O 1
ATOM 2168 N N . LEU A 1 287 ? 6.007 11.555 -5.763 1.00 98.69 287 LEU A N 1
ATOM 2169 C CA . LEU A 1 287 ? 5.949 12.082 -7.124 1.00 98.69 287 LEU A CA 1
ATOM 2170 C C . LEU A 1 287 ? 4.874 11.362 -7.947 1.00 98.69 287 LEU A C 1
ATOM 2172 O O . LEU A 1 287 ? 4.005 12.031 -8.506 1.00 98.69 287 LEU A O 1
ATOM 2176 N N . ILE A 1 288 ? 4.875 10.026 -7.956 1.00 98.69 288 ILE A N 1
ATOM 2177 C CA . ILE A 1 288 ? 3.873 9.210 -8.659 1.00 98.69 288 ILE A CA 1
ATOM 2178 C C . ILE A 1 288 ? 2.467 9.589 -8.197 1.00 98.69 288 ILE A C 1
ATOM 2180 O O . ILE A 1 288 ? 1.630 9.962 -9.014 1.00 98.69 288 ILE A O 1
ATOM 2184 N N . LYS A 1 289 ? 2.224 9.600 -6.883 1.00 98.06 289 LYS A N 1
ATOM 2185 C CA . LYS A 1 289 ? 0.917 9.931 -6.305 1.00 98.06 289 LYS A CA 1
ATOM 2186 C C . LYS A 1 289 ? 0.470 11.347 -6.665 1.00 98.06 289 LYS A C 1
ATOM 2188 O O . LYS A 1 289 ? -0.711 11.544 -6.922 1.00 98.06 289 LYS A O 1
ATOM 2193 N N . SER A 1 290 ? 1.381 12.320 -6.758 1.00 98.12 290 SER A N 1
ATOM 2194 C CA . SER A 1 290 ? 1.042 13.682 -7.207 1.00 98.12 290 SER A CA 1
ATOM 2195 C C . SER A 1 290 ? 0.592 13.746 -8.675 1.00 98.12 290 SER A C 1
ATOM 2197 O O . SER A 1 290 ? -0.273 14.552 -9.029 1.00 98.12 290 SER A O 1
ATOM 2199 N N . LEU A 1 291 ? 1.151 12.877 -9.524 1.00 98.44 291 LEU A N 1
ATOM 2200 C CA . LEU A 1 291 ? 0.840 12.764 -10.952 1.00 98.44 291 LEU A CA 1
ATOM 2201 C C . LEU A 1 291 ? -0.387 11.875 -11.220 1.00 98.44 291 LEU A C 1
ATOM 2203 O O . LEU A 1 291 ? -1.030 12.029 -12.265 1.00 98.44 291 LEU A O 1
ATOM 2207 N N . ASP A 1 292 ? -0.703 10.990 -10.273 1.00 98.12 292 ASP A N 1
ATOM 2208 C CA . ASP A 1 292 ? -1.761 9.975 -10.298 1.00 98.12 292 ASP A CA 1
ATOM 2209 C C . ASP A 1 292 ? -2.891 10.289 -9.293 1.00 98.12 292 ASP A C 1
ATOM 2211 O O . ASP A 1 292 ? -3.418 9.425 -8.599 1.00 98.12 292 ASP A O 1
ATOM 2215 N N . GLY A 1 293 ? -3.259 11.570 -9.184 1.00 95.88 293 GLY A N 1
ATOM 2216 C CA . GLY A 1 293 ? -4.486 12.026 -8.516 1.00 95.88 293 GLY A CA 1
ATOM 2217 C C . GLY A 1 293 ? -4.370 12.432 -7.046 1.00 95.88 293 GLY A C 1
ATOM 2218 O O . GLY A 1 293 ? -5.149 13.281 -6.607 1.00 95.88 293 GLY A O 1
ATOM 2219 N N . GLY A 1 294 ? -3.397 11.900 -6.313 1.00 95.94 294 GLY A N 1
ATOM 2220 C CA . GLY A 1 294 ? -3.147 12.195 -4.902 1.00 95.94 294 GLY A CA 1
ATOM 2221 C C . GLY A 1 294 ? -2.517 13.569 -4.642 1.00 95.94 294 GLY A C 1
ATOM 2222 O O . GLY A 1 294 ? -2.336 14.398 -5.538 1.00 95.94 294 GLY A O 1
ATOM 2223 N N . ASP A 1 295 ? -2.188 13.831 -3.376 1.00 95.19 295 ASP A N 1
ATOM 2224 C CA . ASP A 1 295 ? -1.586 15.093 -2.919 1.00 95.19 295 ASP A CA 1
ATOM 2225 C C . ASP A 1 295 ? -0.049 15.121 -2.964 1.00 95.19 295 ASP A C 1
ATOM 2227 O O . ASP A 1 295 ? 0.554 16.181 -2.789 1.00 95.19 295 ASP A O 1
ATOM 2231 N N . GLY A 1 296 ? 0.578 13.964 -3.198 1.00 95.19 296 GLY A N 1
ATOM 2232 C CA . GLY A 1 296 ? 2.029 13.798 -3.213 1.00 95.19 296 GLY A CA 1
ATOM 2233 C C . GLY A 1 296 ? 2.706 13.973 -1.853 1.00 95.19 296 GLY A C 1
ATOM 2234 O O . GLY A 1 296 ? 3.890 14.298 -1.806 1.00 95.19 296 GLY A O 1
ATOM 2235 N N . LYS A 1 297 ? 1.972 13.811 -0.745 1.00 92.88 297 LYS A N 1
ATOM 2236 C CA . LYS A 1 297 ? 2.472 14.035 0.623 1.00 92.88 297 LYS A CA 1
ATOM 2237 C C . LYS A 1 297 ? 2.187 12.853 1.556 1.00 92.88 297 LYS A C 1
ATOM 2239 O O . LYS A 1 297 ? 1.894 13.046 2.730 1.00 92.88 297 LYS A O 1
ATOM 2244 N N . GLY A 1 298 ? 2.275 11.628 1.040 1.00 76.75 298 GLY A N 1
ATOM 2245 C CA . GLY A 1 298 ? 2.009 10.409 1.811 1.00 76.75 298 GLY A CA 1
ATOM 2246 C C . GLY A 1 298 ? 0.552 9.932 1.797 1.00 76.75 298 GLY A C 1
ATOM 2247 O O . GLY A 1 298 ? 0.236 8.965 2.484 1.00 76.75 298 GLY A O 1
ATOM 2248 N N . GLY A 1 299 ? -0.330 10.560 1.005 1.00 87.81 299 GLY A N 1
ATOM 2249 C CA . GLY A 1 299 ? -1.662 10.026 0.711 1.00 87.81 299 GLY A CA 1
ATOM 2250 C C . GLY A 1 299 ? -1.645 8.833 -0.251 1.00 87.81 299 GLY A C 1
ATOM 2251 O O . GLY A 1 299 ? -0.657 8.105 -0.358 1.00 87.81 299 GLY A O 1
ATOM 2252 N N . VAL A 1 300 ? -2.742 8.631 -0.982 1.00 94.31 300 VAL A N 1
ATOM 2253 C CA . VAL A 1 300 ? -2.836 7.621 -2.054 1.00 94.31 300 VAL A CA 1
ATOM 2254 C C . VAL A 1 300 ? -3.164 8.280 -3.391 1.00 94.31 300 VAL A C 1
ATOM 2256 O O . VAL A 1 300 ? -3.780 9.346 -3.424 1.00 94.31 300 VAL A O 1
ATOM 2259 N N . GLY A 1 301 ? -2.731 7.646 -4.481 1.00 97.31 301 GLY A N 1
ATOM 2260 C CA . GLY A 1 301 ? -3.174 7.959 -5.839 1.00 97.31 301 GLY A CA 1
ATOM 2261 C C . GLY A 1 301 ? -4.327 7.054 -6.280 1.00 97.31 301 GLY A C 1
ATOM 2262 O O . GLY A 1 301 ? -4.900 6.320 -5.471 1.00 97.31 301 GLY A O 1
ATOM 2263 N N . TYR A 1 302 ? -4.653 7.097 -7.569 1.00 98.69 302 TYR A N 1
ATOM 2264 C CA . TYR A 1 302 ? -5.619 6.188 -8.186 1.00 98.69 302 TYR A CA 1
ATOM 2265 C C . TYR A 1 302 ? -5.081 4.762 -8.345 1.00 98.69 302 TYR A C 1
ATOM 2267 O O . TYR A 1 302 ? -5.875 3.823 -8.389 1.00 98.69 302 TYR A O 1
ATOM 2275 N N . HIS A 1 303 ? -3.761 4.580 -8.367 1.00 98.75 303 HIS A N 1
ATOM 2276 C CA . HIS A 1 303 ? -3.123 3.268 -8.363 1.00 98.75 303 HIS A CA 1
ATOM 2277 C C . HIS A 1 303 ? -2.133 3.152 -7.191 1.00 98.75 303 HIS A C 1
ATOM 2279 O O . HIS A 1 303 ? -1.457 4.131 -6.852 1.00 98.75 303 HIS A O 1
ATOM 2285 N N . PRO A 1 304 ? -2.034 1.975 -6.545 1.00 98.31 304 PRO A N 1
ATOM 2286 C CA . PRO A 1 304 ? -1.057 1.750 -5.492 1.00 98.31 304 PRO A CA 1
ATOM 2287 C C . PRO A 1 304 ? 0.369 1.728 -6.046 1.00 98.31 304 PRO A C 1
ATOM 2289 O O . PRO A 1 304 ? 0.613 1.357 -7.196 1.00 98.31 304 PRO A O 1
ATOM 2292 N N . VAL A 1 305 ? 1.315 2.101 -5.191 1.00 98.44 305 VAL A N 1
ATOM 2293 C CA . VAL A 1 305 ? 2.752 1.966 -5.434 1.00 98.44 305 VAL A CA 1
ATOM 2294 C C . VAL A 1 305 ? 3.270 0.731 -4.703 1.00 98.44 305 VAL A C 1
ATOM 2296 O O . VAL A 1 305 ? 2.944 0.508 -3.540 1.00 98.44 305 VAL A O 1
ATOM 2299 N N . SER A 1 306 ? 4.088 -0.067 -5.372 1.00 98.00 306 SER A N 1
ATOM 2300 C CA . SER A 1 306 ? 4.684 -1.290 -4.845 1.00 98.00 306 SER A CA 1
ATOM 2301 C C . SER A 1 306 ? 6.196 -1.291 -4.999 1.00 98.00 306 SER A C 1
ATOM 2303 O O . SER A 1 306 ? 6.742 -0.591 -5.851 1.00 98.00 306 SER A O 1
ATOM 2305 N N . LEU A 1 307 ? 6.850 -2.079 -4.157 1.00 97.44 307 LEU A N 1
ATOM 2306 C CA . LEU A 1 307 ? 8.269 -2.409 -4.235 1.00 97.44 307 LEU A CA 1
ATOM 2307 C C . LEU A 1 307 ? 8.477 -3.813 -3.679 1.00 97.44 307 LEU A C 1
ATOM 2309 O O . LEU A 1 307 ? 7.591 -4.345 -3.001 1.00 97.44 307 LEU A O 1
ATOM 2313 N N . VAL A 1 308 ? 9.648 -4.380 -3.925 1.00 95.56 308 VAL A N 1
ATOM 2314 C CA . VAL A 1 308 ? 10.115 -5.589 -3.245 1.00 95.56 308 VAL A CA 1
ATOM 2315 C C . VAL A 1 308 ? 11.276 -5.223 -2.326 1.00 95.56 308 VAL A C 1
ATOM 2317 O O . VAL A 1 308 ? 12.059 -4.329 -2.646 1.00 95.56 308 VAL A O 1
ATOM 2320 N N . LEU A 1 309 ? 11.353 -5.885 -1.177 1.00 92.56 309 LEU A N 1
ATOM 2321 C CA . LEU A 1 309 ? 12.526 -5.870 -0.306 1.00 92.56 309 LEU A CA 1
ATOM 2322 C C . LEU A 1 309 ? 13.146 -7.261 -0.308 1.00 92.56 309 LEU A C 1
ATOM 2324 O O . LEU A 1 309 ? 12.407 -8.248 -0.378 1.00 92.56 309 LEU A O 1
ATOM 2328 N N . ASN A 1 310 ? 14.469 -7.322 -0.191 1.00 87.12 310 ASN A N 1
ATOM 2329 C CA . ASN A 1 310 ? 15.190 -8.593 -0.091 1.00 87.12 310 ASN A CA 1
ATOM 2330 C C . ASN A 1 310 ? 15.743 -8.836 1.320 1.00 87.12 310 ASN A C 1
ATOM 2332 O O . ASN A 1 310 ? 15.776 -9.951 1.839 1.00 87.12 310 ASN A O 1
ATOM 2336 N N . CYS A 1 311 ? 16.129 -7.766 2.007 1.00 85.81 311 CYS A N 1
ATOM 2337 C CA . CYS A 1 311 ? 16.650 -7.848 3.355 1.00 85.81 311 CYS A CA 1
ATOM 2338 C C . CYS A 1 311 ? 15.500 -7.990 4.359 1.00 85.81 311 CYS A C 1
ATOM 2340 O O . CYS A 1 311 ? 14.448 -7.366 4.248 1.00 85.81 311 CYS A O 1
ATOM 2342 N N . GLN A 1 312 ? 15.717 -8.778 5.409 1.00 78.81 312 GLN A N 1
ATOM 2343 C CA . GLN A 1 312 ? 14.663 -9.095 6.371 1.00 78.81 312 GLN A CA 1
ATOM 2344 C C . GLN A 1 312 ? 14.123 -7.849 7.127 1.00 78.81 312 GLN A C 1
ATOM 2346 O O . GLN A 1 312 ? 12.936 -7.563 7.037 1.00 78.81 312 GLN A O 1
ATOM 2351 N N . ASP A 1 313 ? 14.959 -7.093 7.847 1.00 84.56 313 ASP A N 1
ATOM 2352 C CA . ASP A 1 313 ? 14.601 -5.875 8.615 1.00 84.56 313 ASP A CA 1
ATOM 2353 C C . ASP A 1 313 ? 15.672 -4.768 8.474 1.00 84.56 313 ASP A C 1
ATOM 2355 O O . ASP A 1 313 ? 16.016 -4.045 9.412 1.00 84.56 313 ASP A O 1
ATOM 2359 N N . TYR A 1 314 ? 16.321 -4.687 7.311 1.00 89.56 314 TYR A N 1
ATOM 2360 C CA . TYR A 1 314 ? 17.383 -3.706 7.081 1.00 89.56 314 TYR A CA 1
ATOM 2361 C C . TYR A 1 314 ? 16.767 -2.363 6.681 1.00 89.56 314 TYR A C 1
ATOM 2363 O O . TYR A 1 314 ? 16.485 -2.125 5.512 1.00 89.56 314 TYR A O 1
ATOM 2371 N N . PHE A 1 315 ? 16.507 -1.503 7.674 1.00 92.44 315 PHE A N 1
ATOM 2372 C CA . PHE A 1 315 ? 15.759 -0.247 7.496 1.00 92.44 315 PHE A CA 1
ATOM 2373 C C . PHE A 1 315 ? 14.378 -0.463 6.847 1.00 92.44 315 PHE A C 1
ATOM 2375 O O . PHE A 1 315 ? 13.931 0.312 5.995 1.00 92.44 315 PHE A O 1
ATOM 2382 N N . PHE A 1 316 ? 13.691 -1.542 7.246 1.00 92.69 316 PHE A N 1
ATOM 2383 C CA . PHE A 1 316 ? 12.406 -1.944 6.671 1.00 92.69 316 PHE A CA 1
ATOM 2384 C C . PHE A 1 316 ? 11.390 -0.799 6.688 1.00 92.69 316 PHE A C 1
ATOM 2386 O O . PHE A 1 316 ? 10.747 -0.514 5.679 1.00 92.69 316 PHE A O 1
ATOM 2393 N N . ASN A 1 317 ? 11.259 -0.092 7.812 1.00 92.81 317 ASN A N 1
ATOM 2394 C CA . ASN A 1 317 ? 10.298 1.006 7.945 1.00 92.81 317 ASN A CA 1
ATOM 2395 C C . ASN A 1 317 ? 10.599 2.160 6.979 1.00 92.81 317 ASN A C 1
ATOM 2397 O O . ASN A 1 317 ? 9.684 2.756 6.411 1.00 92.81 317 ASN A O 1
ATOM 2401 N N . GLU A 1 318 ? 11.871 2.494 6.787 1.00 95.12 318 GLU A N 1
ATOM 2402 C CA . GLU A 1 318 ? 12.305 3.573 5.912 1.00 95.12 318 GLU A CA 1
ATOM 2403 C C . GLU A 1 318 ? 12.053 3.240 4.441 1.00 95.12 318 GLU A C 1
ATOM 2405 O O . GLU A 1 318 ? 11.455 4.059 3.732 1.00 95.12 318 GLU A O 1
ATOM 2410 N N . TYR A 1 319 ? 12.434 2.037 4.000 1.00 95.12 319 TYR A N 1
ATOM 2411 C CA . TYR A 1 319 ? 12.238 1.618 2.614 1.00 95.12 319 TYR A CA 1
ATOM 2412 C C . TYR A 1 319 ? 10.760 1.380 2.288 1.00 95.12 319 TYR A C 1
ATOM 2414 O O . TYR A 1 319 ? 10.280 1.876 1.264 1.00 95.12 319 TYR A O 1
ATOM 2422 N N . THR A 1 320 ? 9.997 0.728 3.173 1.00 95.62 320 THR A N 1
ATOM 2423 C CA . THR A 1 320 ? 8.563 0.450 2.945 1.00 95.62 320 THR A CA 1
ATOM 2424 C C . THR A 1 320 ? 7.669 1.683 3.022 1.00 95.62 320 THR A C 1
ATOM 2426 O O . THR A 1 320 ? 6.565 1.665 2.481 1.00 95.62 320 THR A O 1
ATOM 2429 N N . ARG A 1 321 ? 8.130 2.802 3.599 1.00 95.44 321 ARG A N 1
ATOM 2430 C CA . ARG A 1 321 ? 7.356 4.058 3.650 1.00 95.44 321 ARG A CA 1
ATOM 2431 C C . ARG A 1 321 ? 6.962 4.588 2.265 1.00 95.44 321 ARG A C 1
ATOM 2433 O O . ARG A 1 321 ? 5.994 5.336 2.145 1.00 95.44 321 ARG A O 1
ATOM 2440 N N . GLY A 1 322 ? 7.702 4.214 1.221 1.00 94.94 322 GLY A N 1
ATOM 2441 C CA . GLY A 1 322 ? 7.380 4.532 -0.171 1.00 94.94 322 GLY A CA 1
ATOM 2442 C C . GLY A 1 322 ? 6.353 3.608 -0.834 1.00 94.94 322 GLY A C 1
ATOM 2443 O O . GLY A 1 322 ? 6.064 3.800 -2.014 1.00 94.94 322 GLY A O 1
ATOM 2444 N N . ALA A 1 323 ? 5.796 2.626 -0.129 1.00 96.62 323 ALA A N 1
ATOM 2445 C CA . ALA A 1 323 ? 4.957 1.596 -0.724 1.00 96.62 323 ALA A CA 1
ATOM 2446 C C . ALA A 1 323 ? 3.570 1.512 -0.087 1.00 96.62 323 ALA A C 1
ATOM 2448 O O . ALA A 1 323 ? 3.390 1.600 1.124 1.00 96.62 323 ALA A O 1
ATOM 2449 N N . ASP A 1 324 ? 2.575 1.296 -0.939 1.00 96.75 324 ASP A N 1
ATOM 2450 C CA . ASP A 1 324 ? 1.245 0.850 -0.549 1.00 96.75 324 ASP A CA 1
ATOM 2451 C C . ASP A 1 324 ? 1.183 -0.684 -0.442 1.00 96.75 324 ASP A C 1
ATOM 2453 O O . ASP A 1 324 ? 0.356 -1.195 0.315 1.00 96.75 324 ASP A O 1
ATOM 2457 N N . ILE A 1 325 ? 2.048 -1.387 -1.189 1.00 96.69 325 ILE A N 1
ATOM 2458 C CA . ILE A 1 325 ? 2.190 -2.849 -1.236 1.00 96.69 325 ILE A CA 1
ATOM 2459 C C . ILE A 1 325 ? 3.679 -3.198 -1.147 1.00 96.69 325 ILE A C 1
ATOM 2461 O O . ILE A 1 325 ? 4.466 -2.781 -1.994 1.00 96.69 325 ILE A O 1
ATOM 2465 N N . VAL A 1 326 ? 4.058 -3.988 -0.147 1.00 95.88 326 VAL A N 1
ATOM 2466 C CA . VAL A 1 326 ? 5.408 -4.554 -0.034 1.00 95.88 326 VAL A CA 1
ATOM 2467 C C . VAL A 1 326 ? 5.339 -5.989 -0.527 1.00 95.88 326 VAL A C 1
ATOM 2469 O O . VAL A 1 326 ? 4.543 -6.778 -0.017 1.00 95.88 326 VAL A O 1
ATOM 2472 N N . MET A 1 327 ? 6.125 -6.301 -1.548 1.00 94.06 327 MET A N 1
ATOM 2473 C CA . MET A 1 327 ? 6.239 -7.641 -2.110 1.00 94.06 327 MET A CA 1
ATOM 2474 C C . MET A 1 327 ? 7.454 -8.356 -1.525 1.00 94.06 327 MET A C 1
ATOM 2476 O O . MET A 1 327 ? 8.330 -7.729 -0.931 1.00 94.06 327 MET A O 1
ATOM 2480 N N . GLN A 1 328 ? 7.486 -9.672 -1.703 1.00 87.25 328 GLN A N 1
ATOM 2481 C CA . GLN A 1 328 ? 8.595 -10.522 -1.299 1.00 87.25 328 GLN A CA 1
ATOM 2482 C C . GLN A 1 328 ? 9.255 -11.105 -2.544 1.00 87.25 328 GLN A C 1
ATOM 2484 O O . GLN A 1 328 ? 8.541 -11.628 -3.404 1.00 87.25 328 GLN A O 1
ATOM 2489 N N . ASP A 1 329 ? 10.586 -11.056 -2.602 1.00 84.44 329 ASP A N 1
ATOM 2490 C CA . ASP A 1 329 ? 11.346 -11.873 -3.540 1.00 84.44 329 ASP A CA 1
ATOM 2491 C C . ASP A 1 329 ? 11.614 -13.232 -2.887 1.00 84.44 329 ASP A C 1
ATOM 2493 O O . ASP A 1 329 ? 12.207 -13.327 -1.812 1.00 84.44 329 ASP A O 1
ATOM 2497 N N . ALA A 1 330 ? 11.038 -14.290 -3.451 1.00 84.50 330 ALA A N 1
ATOM 2498 C CA . ALA A 1 330 ? 11.017 -15.608 -2.832 1.00 84.50 330 ALA A CA 1
ATOM 2499 C C . ALA A 1 330 ? 11.687 -16.634 -3.745 1.00 84.50 330 ALA A C 1
ATOM 2501 O O . ALA A 1 330 ? 11.154 -17.009 -4.791 1.00 84.50 330 ALA A O 1
ATOM 2502 N N . TYR A 1 331 ? 12.829 -17.152 -3.299 1.00 81.94 331 TYR A N 1
ATOM 2503 C CA . TYR A 1 331 ? 13.606 -18.143 -4.036 1.00 81.94 331 TYR A CA 1
ATOM 2504 C C . TYR A 1 331 ? 13.102 -19.573 -3.798 1.00 81.94 331 TYR A C 1
ATOM 2506 O O . TYR A 1 331 ? 12.704 -19.963 -2.699 1.00 81.94 331 TYR A O 1
ATOM 2514 N N . THR A 1 332 ? 13.114 -20.384 -4.858 1.00 83.56 332 THR A N 1
ATOM 2515 C CA . THR A 1 332 ? 12.648 -21.779 -4.802 1.00 83.56 332 THR A CA 1
ATOM 2516 C C . THR A 1 332 ? 13.660 -22.703 -4.116 1.00 83.56 332 THR A C 1
ATOM 2518 O O . THR A 1 332 ? 14.862 -22.457 -4.143 1.00 83.56 332 THR A O 1
ATOM 2521 N N . ILE A 1 333 ? 13.185 -23.834 -3.575 1.00 84.31 333 ILE A N 1
ATOM 2522 C CA . ILE A 1 333 ? 14.018 -24.852 -2.895 1.00 84.31 333 ILE A CA 1
ATOM 2523 C C . ILE A 1 333 ? 15.139 -25.407 -3.801 1.00 84.31 333 ILE A C 1
ATOM 2525 O O . ILE A 1 333 ? 16.150 -25.891 -3.303 1.00 84.31 333 ILE A O 1
ATOM 2529 N N . GLY A 1 334 ? 14.977 -25.345 -5.127 1.00 85.00 334 GLY A N 1
ATOM 2530 C CA . GLY A 1 334 ? 15.984 -25.808 -6.085 1.00 85.00 334 GLY A CA 1
ATOM 2531 C C . GLY A 1 334 ? 17.129 -24.823 -6.340 1.00 85.00 334 GLY A C 1
ATOM 2532 O O . GLY A 1 334 ? 18.068 -25.184 -7.047 1.00 85.00 334 GLY A O 1
ATOM 2533 N N . ASN A 1 335 ? 17.062 -23.596 -5.810 1.00 81.19 335 ASN A N 1
ATOM 2534 C CA . ASN A 1 335 ? 18.118 -22.606 -5.991 1.00 81.19 335 ASN A CA 1
ATOM 2535 C C . ASN A 1 335 ? 19.350 -22.949 -5.133 1.00 81.19 335 ASN A C 1
ATOM 2537 O O . ASN A 1 335 ? 19.223 -23.303 -3.959 1.00 81.19 335 ASN A O 1
ATOM 2541 N N . ASN A 1 336 ? 20.555 -22.810 -5.692 1.00 86.19 336 ASN A N 1
ATOM 2542 C CA . ASN A 1 336 ? 21.788 -22.960 -4.921 1.00 86.19 336 ASN A CA 1
ATOM 2543 C C . ASN A 1 336 ? 22.123 -21.654 -4.184 1.00 86.19 336 ASN A C 1
ATOM 2545 O O . ASN A 1 336 ? 22.998 -20.904 -4.606 1.00 86.19 336 ASN A O 1
ATOM 2549 N N . ALA A 1 337 ? 21.479 -21.423 -3.038 1.00 85.31 337 ALA A N 1
ATOM 2550 C CA . ALA A 1 337 ? 21.700 -20.232 -2.212 1.00 85.31 337 ALA A CA 1
ATOM 2551 C C . ALA A 1 337 ? 23.026 -20.242 -1.408 1.00 85.31 337 ALA A C 1
ATOM 2553 O O . ALA A 1 337 ? 23.192 -19.484 -0.455 1.00 85.31 337 ALA A O 1
ATOM 2554 N N . THR A 1 338 ? 23.972 -21.126 -1.748 1.00 88.81 338 THR A N 1
ATOM 2555 C CA . THR A 1 338 ? 25.282 -21.227 -1.074 1.00 88.81 338 THR A CA 1
ATOM 2556 C C . THR A 1 338 ? 26.431 -20.642 -1.893 1.00 88.81 338 THR A C 1
ATOM 2558 O O . THR A 1 338 ? 27.541 -20.501 -1.375 1.00 88.81 338 THR A O 1
ATOM 2561 N N . PHE A 1 339 ? 26.193 -20.284 -3.160 1.00 88.38 339 PHE A N 1
ATOM 2562 C CA . PHE A 1 339 ? 27.217 -19.722 -4.036 1.00 88.38 339 PHE A CA 1
ATOM 2563 C C . PHE A 1 339 ? 26.645 -18.721 -5.042 1.00 88.38 339 PHE A C 1
ATOM 2565 O O . PHE A 1 339 ? 25.725 -19.038 -5.793 1.00 88.38 339 PHE A O 1
ATOM 2572 N N . SER A 1 340 ? 27.239 -17.531 -5.090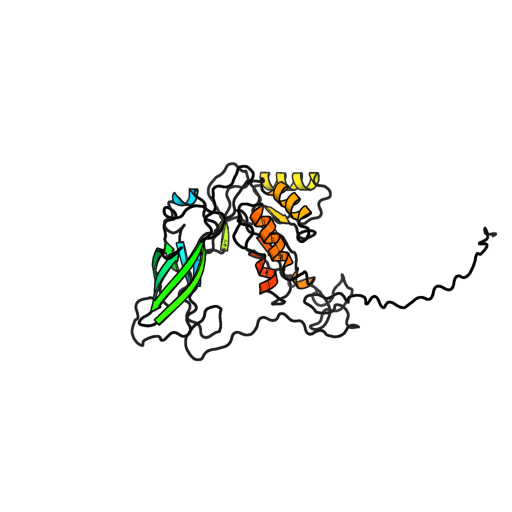 1.00 85.62 340 SER A N 1
ATOM 2573 C CA . SER A 1 340 ? 26.861 -16.471 -6.013 1.00 85.62 340 SER A CA 1
ATOM 2574 C C . SER A 1 340 ? 27.584 -16.661 -7.333 1.00 85.62 340 SER A C 1
ATOM 2576 O O . SER A 1 340 ? 28.798 -16.480 -7.413 1.00 85.62 340 SER A O 1
ATOM 2578 N N . THR A 1 341 ? 26.865 -16.993 -8.401 1.00 85.38 341 THR A N 1
ATOM 2579 C CA . THR A 1 341 ? 27.466 -17.075 -9.742 1.00 85.38 341 THR A CA 1
ATOM 2580 C C . THR A 1 341 ? 27.784 -15.698 -10.322 1.00 85.38 341 THR A C 1
ATOM 2582 O O . THR A 1 341 ? 28.666 -15.592 -11.168 1.00 85.38 341 THR A O 1
ATOM 2585 N N . VAL A 1 342 ? 27.080 -14.651 -9.874 1.00 81.38 342 VAL A N 1
ATOM 2586 C CA . VAL A 1 342 ? 27.292 -13.261 -10.313 1.00 81.38 342 VAL A CA 1
ATOM 2587 C C . VAL A 1 342 ? 28.605 -12.723 -9.754 1.00 81.38 342 VAL A C 1
ATOM 2589 O O . VAL A 1 342 ? 29.412 -12.162 -10.492 1.00 81.38 342 VAL A O 1
ATOM 2592 N N . TRP A 1 343 ? 28.838 -12.942 -8.459 1.00 80.00 343 TRP A N 1
ATOM 2593 C CA . TRP A 1 343 ? 30.019 -12.433 -7.760 1.00 80.00 343 TRP A CA 1
ATOM 2594 C C . TRP A 1 343 ? 31.155 -13.455 -7.663 1.00 80.00 343 TRP A C 1
ATOM 2596 O O . TRP A 1 343 ? 32.272 -13.100 -7.298 1.00 80.00 343 TRP A O 1
ATOM 2606 N N . ASN A 1 344 ? 30.887 -14.714 -8.020 1.00 85.44 344 ASN A N 1
ATOM 2607 C CA . ASN A 1 344 ? 31.800 -15.846 -7.887 1.00 85.44 344 ASN A CA 1
ATOM 2608 C C . ASN A 1 344 ? 32.322 -16.018 -6.444 1.00 85.44 344 ASN A C 1
ATOM 2610 O O . ASN A 1 344 ? 33.511 -16.252 -6.220 1.00 85.44 344 ASN A O 1
ATOM 2614 N N . THR A 1 345 ? 31.427 -15.889 -5.459 1.00 85.50 345 THR A N 1
ATOM 2615 C CA . THR A 1 345 ? 31.737 -15.993 -4.024 1.00 85.50 345 THR A CA 1
ATOM 2616 C C . THR A 1 345 ? 30.811 -16.972 -3.309 1.00 85.50 345 THR A C 1
ATOM 2618 O O . THR A 1 345 ? 29.666 -17.185 -3.704 1.00 85.50 345 THR A O 1
ATOM 2621 N N . VAL A 1 346 ? 31.306 -17.580 -2.226 1.00 87.81 346 VAL A N 1
ATOM 2622 C CA . VAL A 1 346 ? 30.464 -18.378 -1.323 1.00 87.81 346 VAL A CA 1
ATOM 2623 C C . VAL A 1 346 ? 29.510 -17.470 -0.554 1.00 87.81 346 VAL A C 1
ATOM 2625 O O . VAL A 1 346 ? 29.905 -16.406 -0.076 1.00 87.81 346 VAL A O 1
ATOM 2628 N N . CYS A 1 347 ? 28.273 -17.923 -0.383 1.00 86.12 347 CYS A N 1
ATOM 2629 C CA . CYS A 1 347 ? 27.308 -17.273 0.487 1.00 86.12 347 CYS A CA 1
ATOM 2630 C C . CYS A 1 347 ? 27.273 -17.981 1.830 1.00 86.12 347 CYS A C 1
ATOM 2632 O O . CYS A 1 347 ? 26.920 -19.153 1.951 1.00 86.12 347 CYS A O 1
ATOM 2634 N N . THR A 1 348 ? 27.667 -17.242 2.855 1.00 85.00 348 THR A N 1
ATOM 2635 C CA . THR A 1 348 ? 27.593 -17.652 4.252 1.00 85.00 348 THR A CA 1
ATOM 2636 C C . THR A 1 348 ? 26.706 -16.671 5.007 1.00 85.00 348 THR A C 1
ATOM 2638 O O . THR A 1 348 ? 26.183 -15.709 4.441 1.00 85.00 348 THR A O 1
ATOM 2641 N N . LYS A 1 349 ? 26.564 -16.863 6.320 1.00 80.75 349 LYS A N 1
ATOM 2642 C CA . LYS A 1 349 ? 25.947 -15.849 7.181 1.00 80.75 349 LYS A CA 1
ATOM 2643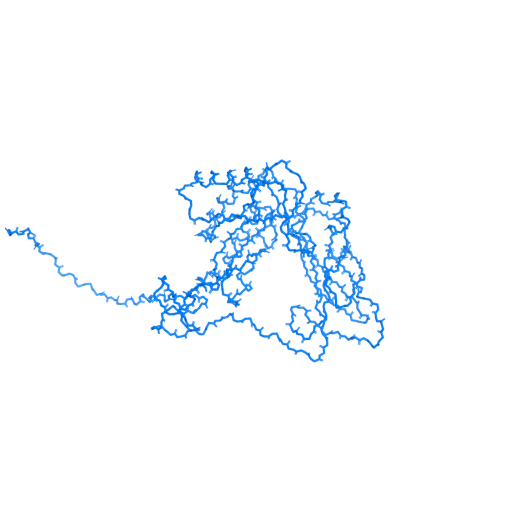 C C . LYS A 1 349 ? 26.690 -14.502 7.121 1.00 80.75 349 LYS A C 1
ATOM 2645 O O . LYS A 1 349 ? 26.059 -13.466 7.281 1.00 80.75 349 LYS A O 1
ATOM 2650 N N . ASP A 1 350 ? 27.990 -14.519 6.826 1.00 82.38 350 ASP A N 1
ATOM 2651 C CA . ASP A 1 350 ? 28.884 -13.365 6.965 1.00 82.38 350 ASP A CA 1
ATOM 2652 C C . ASP A 1 350 ? 29.324 -12.759 5.621 1.00 82.38 350 ASP A C 1
ATOM 2654 O O . ASP A 1 350 ? 29.563 -11.557 5.558 1.00 82.38 350 ASP A O 1
ATOM 2658 N N . PHE A 1 351 ? 29.333 -13.539 4.528 1.00 83.06 351 PHE A N 1
ATOM 2659 C CA . PHE A 1 351 ? 29.709 -13.073 3.178 1.00 83.06 351 PHE A CA 1
ATOM 2660 C C . PHE A 1 351 ? 28.744 -13.515 2.071 1.00 83.06 351 PHE A C 1
ATOM 2662 O O . PHE A 1 351 ? 28.008 -14.486 2.249 1.00 83.06 351 PHE A O 1
ATOM 2669 N N . GLY A 1 352 ? 28.752 -12.801 0.945 1.00 77.31 352 GLY A N 1
ATOM 2670 C CA . GLY A 1 352 ? 28.051 -13.172 -0.291 1.00 77.31 352 GLY A CA 1
ATOM 2671 C C . GLY A 1 352 ? 26.582 -12.737 -0.379 1.00 77.31 352 GLY A C 1
ATOM 2672 O O . GLY A 1 352 ? 25.954 -12.426 0.638 1.00 77.31 352 GLY A O 1
ATOM 2673 N N . ASP A 1 353 ? 26.079 -12.749 -1.615 1.00 81.62 353 ASP A N 1
ATOM 2674 C CA . ASP A 1 353 ? 24.706 -12.461 -2.059 1.00 81.62 353 ASP A CA 1
ATOM 2675 C C . ASP A 1 353 ? 24.276 -13.533 -3.076 1.00 81.62 353 ASP A C 1
ATOM 2677 O O . ASP A 1 353 ? 24.933 -13.721 -4.104 1.00 81.62 353 ASP A O 1
ATOM 2681 N N . CYS A 1 354 ? 23.227 -14.284 -2.739 1.00 77.06 354 CYS A N 1
ATOM 2682 C CA . CYS A 1 354 ? 22.803 -15.495 -3.444 1.00 77.06 354 CYS A CA 1
ATOM 2683 C C . CYS A 1 354 ? 21.305 -15.530 -3.771 1.00 77.06 354 CYS A C 1
ATOM 2685 O O . CYS A 1 354 ? 20.771 -16.609 -4.063 1.00 77.06 354 CYS A O 1
ATOM 2687 N N . GLY A 1 355 ? 20.654 -14.369 -3.735 1.00 65.31 355 GLY A N 1
ATOM 2688 C CA . GLY A 1 355 ? 19.203 -14.288 -3.645 1.00 65.31 355 GLY A CA 1
ATOM 2689 C C . GLY A 1 355 ? 18.764 -14.184 -2.203 1.00 65.31 355 GLY A C 1
ATOM 2690 O O . GLY A 1 355 ? 18.904 -15.192 -1.465 1.00 65.31 355 GLY A O 1
#